Protein AF-A0A1I6V687-F1 (afdb_monomer)

Secondary structure (DSSP, 8-state):
--EEEE-TTSS-EEEEE--TTT--EEEEEPGGGHHHHHHTT--TT-B--HHHHHHHHHTTSEE-TTS----TTTTS--GGG-S-----HHHHHHHHHHHHHHS---HHHHHHHHHHHTPPPP--HHHHHHHHHHHHHHHHHHT--S---SS---S--EEEEEEEEEE--BTTB-EEEEEEEEEEEETTEEEEEEEEEEEETTTEEEEEEEEESSS--HHHHHHHHHHHHHHHHHHHHHHHHTT-----GGGG---EEEEPSS---

Foldseek 3Di:
DKFKAADPPDGFIWIWDDPPPPGIFIKGFDPLLVQLCVLLVHDHGDDDDPLVVLLCVQQLRIDGVPDDDDDPVSSQRDLVSDPDNPDDQVSLVSSLVSDVVSDPDDLVSSQVSCVRSVHAGDQDVVVLQVQLQVVVVVCCVPPNQPPDDVDDQDPDKDKDWDWDWDFDDDPPWTKIWIWIWIWIDGPPDIWIKIWTWIATQVAATDETEIEIEAPDDPVVVVSNVSNCVVSVVSSVVSCVVSPRDRHDCVVHPDYDYDYDPDDDD

Structure (mmCIF, N/CA/C/O backbone):
data_AF-A0A1I6V687-F1
#
_entry.id   AF-A0A1I6V687-F1
#
loop_
_atom_site.group_PDB
_atom_site.id
_atom_site.type_symbol
_atom_site.label_atom_id
_atom_site.label_alt_id
_atom_site.label_comp_id
_atom_site.label_asym_id
_atom_site.label_entity_id
_atom_site.label_seq_id
_atom_site.pdbx_PDB_ins_code
_atom_site.Cartn_x
_atom_site.Cartn_y
_atom_site.Cartn_z
_atom_site.occupancy
_atom_site.B_iso_or_equiv
_atom_site.auth_seq_id
_atom_site.auth_comp_id
_atom_site.auth_asym_id
_atom_site.auth_atom_id
_atom_site.pdbx_PDB_model_num
ATOM 1 N N . MET A 1 1 ? 26.671 -6.138 -26.240 1.00 76.56 1 MET A N 1
ATOM 2 C CA . MET A 1 1 ? 25.943 -5.500 -25.132 1.00 76.56 1 MET A CA 1
ATOM 3 C C . MET A 1 1 ? 25.277 -4.255 -25.681 1.00 76.56 1 MET A C 1
ATOM 5 O O . MET A 1 1 ? 25.831 -3.688 -26.623 1.00 76.56 1 MET A O 1
ATOM 9 N N . PRO A 1 2 ? 24.059 -3.931 -25.240 1.00 84.94 2 PRO A N 1
ATOM 10 C CA . PRO A 1 2 ? 23.396 -2.705 -25.644 1.00 84.94 2 PRO A CA 1
ATOM 11 C C . PRO A 1 2 ? 24.080 -1.444 -25.122 1.00 84.94 2 PRO A C 1
ATOM 13 O O . PRO A 1 2 ? 24.648 -1.470 -24.035 1.00 84.94 2 PRO A O 1
ATOM 16 N N . THR A 1 3 ? 24.006 -0.353 -25.882 1.00 92.00 3 THR A N 1
ATOM 17 C CA . THR A 1 3 ? 24.669 0.912 -25.537 1.00 92.00 3 THR A CA 1
ATOM 18 C C . THR A 1 3 ? 23.784 2.100 -25.884 1.00 92.00 3 THR A C 1
ATOM 20 O O . THR A 1 3 ? 23.259 2.168 -26.999 1.00 92.00 3 THR A O 1
ATOM 23 N N . ILE A 1 4 ? 23.639 3.050 -24.967 1.00 91.81 4 ILE A N 1
ATOM 24 C CA . ILE A 1 4 ? 22.941 4.318 -25.219 1.00 91.81 4 ILE A CA 1
ATOM 25 C C . ILE A 1 4 ? 23.852 5.303 -25.946 1.00 91.81 4 ILE A C 1
ATOM 27 O O . ILE A 1 4 ? 25.044 5.392 -25.678 1.00 91.81 4 ILE A O 1
ATOM 31 N N . ASN A 1 5 ? 23.288 6.024 -26.905 1.00 91.56 5 ASN A N 1
ATOM 32 C CA . ASN A 1 5 ? 23.991 6.975 -27.747 1.00 91.56 5 ASN A CA 1
ATOM 33 C C . ASN A 1 5 ? 23.136 8.227 -27.943 1.00 91.56 5 ASN A C 1
ATOM 35 O O . ASN A 1 5 ? 21.918 8.132 -28.102 1.00 91.56 5 ASN A O 1
ATOM 39 N N . LYS A 1 6 ? 23.761 9.399 -27.991 1.00 90.25 6 LYS A N 1
ATOM 40 C CA . LYS A 1 6 ? 23.099 10.653 -28.346 1.00 90.25 6 LYS A CA 1
ATOM 41 C C . LYS A 1 6 ? 22.959 10.777 -29.868 1.00 90.25 6 LYS A C 1
ATOM 43 O O . LYS A 1 6 ? 23.845 10.366 -30.622 1.00 90.25 6 LYS A O 1
ATOM 48 N N . TYR A 1 7 ? 21.860 11.363 -30.346 1.00 86.31 7 TYR A N 1
ATOM 49 C CA . TYR A 1 7 ? 21.759 11.740 -31.758 1.00 86.31 7 TYR A CA 1
ATOM 50 C C . TYR A 1 7 ? 22.802 12.800 -32.125 1.00 86.31 7 TYR A C 1
ATOM 52 O O . TYR A 1 7 ? 23.064 13.730 -31.366 1.00 86.31 7 TYR A O 1
ATOM 60 N N . VAL A 1 8 ? 23.375 12.663 -33.323 1.00 81.69 8 VAL A N 1
ATOM 61 C CA . VAL A 1 8 ? 24.412 13.575 -33.833 1.00 81.69 8 VAL A CA 1
ATOM 62 C C . VAL A 1 8 ? 23.842 14.967 -34.126 1.00 81.69 8 VAL A C 1
ATOM 64 O O . VAL A 1 8 ? 24.484 15.964 -33.812 1.00 81.69 8 VAL A O 1
ATOM 67 N N . ASP A 1 9 ? 22.622 15.031 -34.666 1.00 76.31 9 ASP A N 1
ATOM 68 C CA . ASP A 1 9 ? 22.018 16.262 -35.194 1.00 76.31 9 ASP A CA 1
ATOM 69 C C . ASP A 1 9 ? 20.781 16.730 -34.400 1.00 76.31 9 ASP A C 1
ATOM 71 O O . ASP A 1 9 ? 19.918 17.425 -34.939 1.00 76.31 9 ASP A O 1
ATOM 75 N N . GLY A 1 10 ? 20.647 16.345 -33.126 1.00 73.06 10 GLY A N 1
ATOM 76 C CA . GLY A 1 10 ? 19.484 16.745 -32.333 1.00 73.06 10 GLY A CA 1
ATOM 77 C C . GLY A 1 10 ? 19.534 16.376 -30.855 1.00 73.06 10 GLY A C 1
ATOM 78 O O . GLY A 1 10 ? 20.443 15.694 -30.379 1.00 73.06 10 GLY A O 1
ATOM 79 N N . ASP A 1 11 ? 18.512 16.830 -30.134 1.00 76.56 11 ASP A N 1
ATOM 80 C CA . ASP A 1 11 ? 18.309 16.504 -28.729 1.00 76.56 11 ASP A CA 1
ATOM 81 C C . ASP A 1 11 ? 17.516 15.200 -28.613 1.00 76.56 11 ASP A C 1
ATOM 83 O O . ASP A 1 11 ? 16.322 15.137 -28.898 1.00 76.56 11 ASP A O 1
ATOM 87 N N . GLY A 1 12 ? 18.209 14.130 -28.232 1.00 84.06 12 GLY A N 1
ATOM 88 C CA . GLY A 1 12 ? 17.604 12.834 -27.956 1.00 84.06 12 GLY A CA 1
ATOM 89 C C . GLY A 1 12 ? 18.628 11.708 -27.965 1.00 84.06 12 GLY A C 1
ATOM 90 O O . GLY A 1 12 ? 19.800 11.910 -28.301 1.00 84.06 12 GLY A O 1
ATOM 91 N N . TYR A 1 13 ? 18.155 10.516 -27.625 1.00 90.19 13 TYR A N 1
ATOM 92 C CA . TYR A 1 13 ? 18.986 9.330 -27.486 1.00 90.19 13 TYR A CA 1
ATOM 93 C C . TYR A 1 13 ? 18.413 8.139 -28.253 1.00 90.19 13 TYR A C 1
ATOM 95 O O . TYR A 1 13 ? 17.223 8.067 -28.579 1.00 90.19 13 TYR A O 1
ATOM 103 N N . TYR A 1 14 ? 19.286 7.182 -28.531 1.00 91.50 14 TYR A N 1
ATOM 104 C CA . TYR A 1 14 ? 18.949 5.874 -29.063 1.00 91.50 14 TYR A CA 1
ATOM 105 C C . TYR A 1 14 ? 19.798 4.804 -28.376 1.00 91.50 14 TYR A C 1
ATOM 107 O O . TYR A 1 14 ? 20.894 5.076 -27.894 1.00 91.50 14 TYR A O 1
ATOM 115 N N . ILE A 1 15 ? 19.304 3.573 -28.338 1.00 89.69 15 ILE A N 1
ATOM 116 C CA . ILE A 1 15 ? 20.013 2.417 -27.801 1.00 89.69 15 ILE A CA 1
ATOM 117 C C . ILE A 1 15 ? 20.373 1.500 -28.963 1.00 89.69 15 ILE A C 1
ATOM 119 O O . ILE A 1 15 ? 19.505 1.042 -29.706 1.00 89.69 15 ILE A O 1
ATOM 123 N N . LEU A 1 16 ? 21.660 1.211 -29.118 1.00 86.94 16 LEU A N 1
ATOM 124 C CA . LEU A 1 16 ? 22.156 0.225 -30.066 1.00 86.94 16 LEU A CA 1
ATOM 125 C C . LEU A 1 16 ? 22.346 -1.106 -29.346 1.00 86.94 16 LEU A C 1
ATOM 127 O O . LEU A 1 16 ? 23.237 -1.236 -28.514 1.00 86.94 16 LEU A O 1
ATOM 131 N N . ALA A 1 17 ? 21.552 -2.111 -29.692 1.00 82.06 17 ALA A N 1
ATOM 132 C CA . ALA A 1 17 ? 21.623 -3.445 -29.121 1.00 82.06 17 ALA A CA 1
ATOM 133 C C . ALA A 1 17 ? 22.153 -4.467 -30.134 1.00 82.06 17 ALA A C 1
ATOM 135 O O . ALA A 1 17 ? 21.905 -4.374 -31.335 1.00 82.06 17 ALA A O 1
ATOM 136 N N . ARG A 1 18 ? 22.895 -5.468 -29.648 1.00 79.31 18 ARG A N 1
ATOM 137 C CA . ARG A 1 18 ? 23.452 -6.552 -30.478 1.00 79.31 18 ARG A CA 1
ATOM 138 C C . ARG A 1 18 ? 23.123 -7.919 -29.874 1.00 79.31 18 ARG A C 1
ATOM 140 O O . ARG A 1 18 ? 23.990 -8.498 -29.215 1.00 79.31 18 ARG A O 1
ATOM 147 N N . PRO A 1 19 ? 21.880 -8.407 -30.018 1.00 68.88 19 PRO A N 1
ATOM 148 C CA . PRO A 1 19 ? 21.530 -9.751 -29.593 1.00 68.88 19 PRO A CA 1
ATOM 149 C C . PRO A 1 19 ? 22.240 -10.793 -30.462 1.00 68.88 19 PRO A C 1
ATOM 151 O O . PRO A 1 19 ? 22.375 -10.645 -31.681 1.00 68.88 19 PRO A O 1
ATOM 154 N N . SER A 1 20 ? 22.707 -11.861 -29.822 1.00 60.19 20 SER A N 1
ATOM 155 C CA . SER A 1 20 ? 23.381 -12.978 -30.482 1.00 60.19 20 SER A CA 1
ATOM 156 C C . SER A 1 20 ? 22.484 -13.579 -31.571 1.00 60.19 20 SER A C 1
ATOM 158 O O . SER A 1 20 ? 21.424 -14.116 -31.276 1.00 60.19 20 SER A O 1
ATOM 160 N N . GLY A 1 21 ? 22.908 -13.498 -32.836 1.00 56.56 21 GLY A N 1
ATOM 161 C CA . GLY A 1 21 ? 22.217 -14.138 -33.965 1.00 56.56 21 GLY A CA 1
ATOM 162 C C . GLY A 1 21 ? 21.135 -13.312 -34.672 1.00 56.56 21 GLY A C 1
ATOM 163 O O . GLY A 1 21 ? 20.668 -13.754 -35.716 1.00 56.56 21 GLY A O 1
ATOM 164 N N . ALA A 1 22 ? 20.779 -12.118 -34.182 1.00 60.25 22 ALA A N 1
ATOM 165 C CA . ALA A 1 22 ? 19.704 -11.288 -34.757 1.00 60.25 22 ALA A CA 1
ATOM 166 C C . ALA A 1 22 ? 20.189 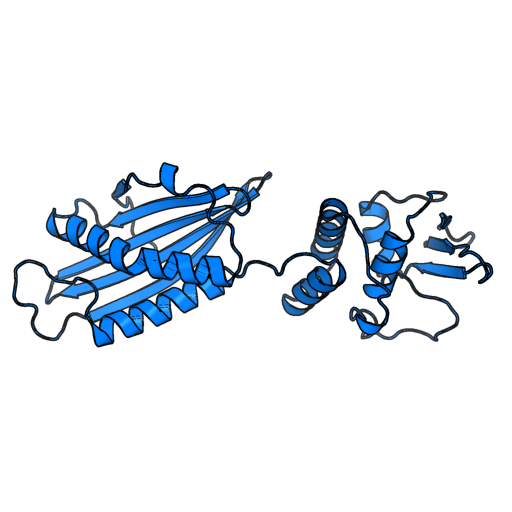-9.996 -35.456 1.00 60.25 22 ALA A C 1
ATOM 168 O O . ALA A 1 22 ? 19.388 -9.248 -36.012 1.00 60.25 22 ALA A O 1
ATOM 169 N N . GLY A 1 23 ? 21.501 -9.738 -35.473 1.00 66.44 23 GLY A N 1
ATOM 170 C CA . GLY A 1 23 ? 22.073 -8.511 -36.041 1.00 66.44 23 GLY A CA 1
ATOM 171 C C . GLY A 1 23 ? 22.014 -7.324 -35.074 1.00 66.44 23 GLY A C 1
ATOM 172 O O . GLY A 1 23 ? 21.835 -7.503 -33.874 1.00 66.44 23 GLY A O 1
ATOM 173 N N . ASN A 1 24 ? 22.226 -6.107 -35.578 1.00 75.44 24 ASN A N 1
ATOM 174 C CA . ASN A 1 24 ? 22.139 -4.895 -34.759 1.00 75.44 24 ASN A CA 1
ATOM 175 C C . ASN A 1 24 ? 20.692 -4.390 -34.738 1.00 75.44 24 ASN A C 1
ATOM 177 O O . ASN A 1 24 ? 20.085 -4.238 -35.797 1.00 75.44 24 ASN A O 1
ATOM 181 N N . ILE A 1 25 ? 20.179 -4.076 -33.553 1.00 76.75 25 ILE A N 1
ATOM 182 C CA . ILE A 1 25 ? 18.871 -3.452 -33.350 1.00 76.75 25 ILE A CA 1
ATOM 183 C C . ILE A 1 25 ? 19.098 -2.035 -32.828 1.00 76.75 25 ILE A C 1
ATOM 185 O O . ILE A 1 25 ? 19.888 -1.838 -31.907 1.00 76.75 25 ILE A O 1
ATOM 189 N N . THR A 1 26 ? 18.402 -1.059 -33.403 1.00 85.62 26 THR A N 1
ATOM 190 C CA . THR A 1 26 ? 18.426 0.331 -32.938 1.00 85.62 26 THR A CA 1
ATOM 191 C C . THR A 1 26 ? 17.063 0.680 -32.363 1.00 85.62 26 THR A C 1
ATOM 193 O O . THR A 1 26 ? 16.072 0.703 -33.093 1.00 85.62 26 THR A O 1
ATOM 196 N N . TYR A 1 27 ? 17.027 0.968 -31.068 1.00 87.25 27 TYR A N 1
ATOM 197 C CA . TYR A 1 27 ? 15.858 1.507 -30.388 1.00 87.25 27 TYR A CA 1
ATOM 198 C C . TYR A 1 27 ? 15.991 3.017 -30.274 1.00 87.25 27 TYR A C 1
ATOM 200 O O . TYR A 1 27 ? 17.048 3.517 -29.907 1.00 87.25 27 TYR A O 1
ATOM 208 N N . LYS A 1 28 ? 14.927 3.755 -30.551 1.00 89.88 28 LYS A N 1
ATOM 209 C CA . LYS A 1 28 ? 14.849 5.189 -30.298 1.00 89.88 28 LYS A CA 1
ATOM 210 C C . LYS A 1 28 ? 14.185 5.433 -28.955 1.00 89.88 28 LYS A C 1
ATOM 212 O O . LYS A 1 28 ? 13.206 4.763 -28.642 1.00 89.88 28 LYS A O 1
ATOM 217 N N . ILE A 1 29 ? 14.698 6.395 -28.194 1.00 89.31 29 ILE A N 1
ATOM 218 C CA . ILE A 1 29 ? 14.061 6.851 -26.955 1.00 89.31 29 ILE A CA 1
ATOM 219 C C . ILE A 1 29 ? 13.031 7.925 -27.320 1.00 89.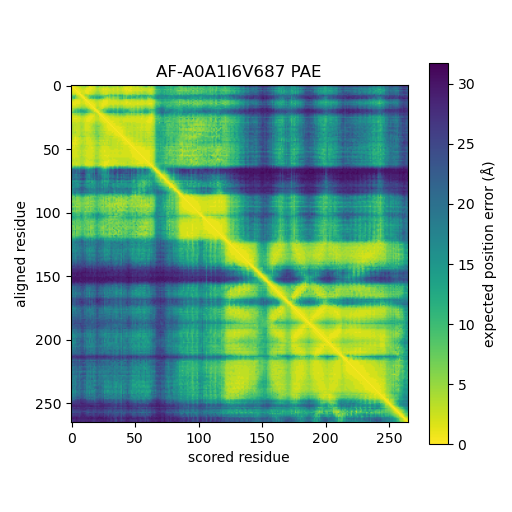31 29 ILE A C 1
ATOM 221 O O . ILE A 1 29 ? 13.342 8.842 -28.088 1.00 89.31 29 ILE A O 1
ATOM 225 N N . LYS A 1 30 ? 11.795 7.789 -26.825 1.00 83.69 30 LYS A N 1
ATOM 226 C CA . LYS A 1 30 ? 10.759 8.821 -26.980 1.00 83.69 30 LYS A CA 1
ATOM 227 C C . LYS A 1 30 ? 11.167 10.102 -26.248 1.00 83.69 30 LYS A C 1
ATOM 229 O O . LYS A 1 30 ? 11.968 10.066 -25.315 1.00 83.69 30 LYS A O 1
ATOM 234 N N . HIS A 1 31 ? 10.613 11.243 -26.654 1.00 83.56 31 HIS A N 1
ATOM 235 C CA . HIS A 1 31 ? 10.987 12.528 -26.058 1.00 83.56 31 HIS A CA 1
ATOM 236 C C . HIS A 1 31 ? 10.660 12.575 -24.557 1.00 83.56 31 HIS A C 1
ATOM 238 O O . HIS A 1 31 ? 11.493 12.987 -23.750 1.00 83.56 31 HIS A O 1
ATOM 244 N N . GLU A 1 32 ? 9.488 12.056 -24.205 1.00 79.44 32 GLU A N 1
ATOM 245 C CA . GLU A 1 32 ? 8.941 11.898 -22.858 1.00 79.44 32 GLU A CA 1
ATOM 246 C C . GLU A 1 32 ? 9.767 10.916 -22.011 1.00 79.44 32 GLU A C 1
ATOM 248 O O . GLU A 1 32 ? 9.798 11.017 -20.791 1.00 79.44 32 GLU A O 1
ATOM 253 N N . GLY A 1 33 ? 10.492 9.998 -22.657 1.00 81.69 33 GLY A N 1
ATOM 254 C CA . GLY A 1 33 ? 11.381 9.037 -22.008 1.00 81.69 33 GLY A CA 1
ATOM 255 C C . GLY A 1 33 ? 12.747 9.601 -21.609 1.00 81.69 33 GLY A C 1
ATOM 256 O O . GLY A 1 33 ? 13.440 9.001 -20.788 1.00 81.69 33 GLY A O 1
ATOM 257 N N . ASN A 1 34 ? 13.157 10.751 -22.161 1.00 84.56 34 ASN A N 1
ATOM 258 C CA . ASN A 1 34 ? 14.484 11.322 -21.898 1.00 84.56 34 ASN A CA 1
ATOM 259 C C . ASN A 1 34 ? 14.724 11.644 -20.407 1.00 84.56 34 ASN A C 1
ATOM 261 O O . ASN A 1 34 ? 15.785 11.270 -19.901 1.00 84.56 34 ASN A O 1
ATOM 265 N N . PRO A 1 35 ? 13.782 12.274 -19.667 1.00 81.75 35 PRO A N 1
ATOM 266 C CA . PRO A 1 35 ? 13.962 12.535 -18.239 1.00 81.75 35 PRO A CA 1
ATOM 267 C C . PRO A 1 35 ? 14.111 11.259 -17.407 1.00 81.75 35 PRO A C 1
ATOM 269 O O . PRO A 1 35 ? 14.918 11.240 -16.480 1.00 81.75 35 PRO A O 1
ATOM 272 N N . ILE A 1 36 ? 13.384 10.192 -17.764 1.00 81.31 36 ILE A N 1
ATOM 273 C CA . ILE A 1 36 ? 13.439 8.892 -17.079 1.00 81.31 36 ILE A CA 1
ATOM 274 C C . ILE A 1 36 ? 14.836 8.2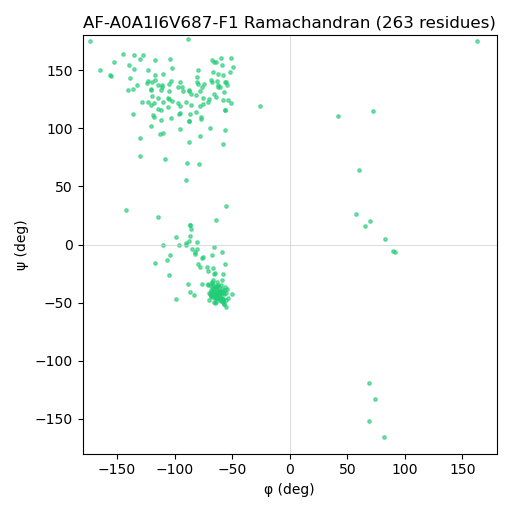86 -17.237 1.00 81.31 36 ILE A C 1
ATOM 276 O O . ILE A 1 36 ? 15.481 7.942 -16.251 1.00 81.31 36 ILE A O 1
ATOM 280 N N . VAL A 1 37 ? 15.351 8.245 -18.469 1.00 83.12 37 VAL A N 1
ATOM 281 C CA . VAL A 1 37 ? 16.690 7.717 -18.780 1.00 83.12 37 VAL A CA 1
ATOM 282 C C . VAL A 1 37 ? 17.790 8.495 -18.050 1.00 83.12 37 VAL A C 1
ATOM 284 O O . VAL A 1 37 ? 18.713 7.893 -17.505 1.00 83.12 37 VAL A O 1
ATOM 287 N N . TRP A 1 38 ? 17.687 9.827 -17.991 1.00 82.44 38 TRP A N 1
ATOM 288 C CA . TRP A 1 38 ? 18.668 10.656 -17.286 1.00 82.44 38 TRP A CA 1
ATOM 289 C C . TRP A 1 38 ? 18.611 10.506 -15.768 1.00 82.44 38 TRP A C 1
ATOM 291 O O . TRP A 1 38 ? 19.664 10.458 -15.133 1.00 82.44 38 TRP A O 1
ATOM 301 N N . LYS A 1 39 ? 17.411 10.444 -15.175 1.00 81.19 39 LYS A N 1
ATOM 302 C CA . LYS A 1 39 ? 17.250 10.241 -13.728 1.00 81.19 39 LYS A CA 1
ATOM 303 C C . LYS A 1 39 ? 17.691 8.851 -13.286 1.00 81.19 39 LYS A C 1
ATOM 305 O O . LYS A 1 39 ? 18.295 8.746 -12.229 1.00 81.19 39 LYS A O 1
ATOM 310 N N . HIS A 1 40 ? 17.515 7.843 -14.139 1.00 81.25 40 HIS A N 1
ATOM 311 C CA . HIS A 1 40 ? 18.094 6.507 -13.966 1.00 81.25 40 HIS A CA 1
ATOM 312 C C . HIS A 1 40 ? 19.641 6.516 -14.062 1.00 81.25 40 HIS A C 1
ATOM 314 O O . HIS A 1 40 ? 20.307 5.492 -13.935 1.00 81.25 40 HIS A O 1
ATOM 320 N N . GLY A 1 41 ? 20.257 7.672 -14.332 1.00 83.75 41 GLY A N 1
ATOM 321 C CA . GLY A 1 41 ? 21.706 7.847 -14.329 1.00 83.75 41 GLY A CA 1
ATOM 322 C C . GLY A 1 41 ? 22.407 7.423 -15.617 1.00 83.75 41 GLY A C 1
ATOM 323 O O . GLY A 1 41 ? 23.634 7.505 -15.668 1.00 83.75 41 GLY A O 1
ATOM 324 N N . LEU A 1 42 ? 21.664 7.029 -16.658 1.00 88.44 42 LEU A N 1
ATOM 325 C CA . LEU A 1 42 ? 22.224 6.585 -17.935 1.00 88.44 42 LEU A CA 1
ATOM 326 C C . LEU A 1 42 ? 22.720 7.772 -18.775 1.00 88.44 42 LEU A C 1
ATOM 328 O O . LEU A 1 42 ? 22.049 8.799 -18.927 1.00 88.44 42 LEU A O 1
ATOM 332 N N . ARG A 1 43 ? 23.910 7.619 -19.354 1.00 89.50 43 ARG A N 1
ATOM 333 C CA . ARG A 1 43 ? 24.638 8.634 -20.125 1.00 89.50 43 ARG A CA 1
ATOM 334 C C . ARG A 1 43 ? 25.059 8.104 -21.485 1.00 89.50 43 ARG A C 1
ATOM 336 O O . ARG A 1 43 ? 25.104 6.908 -21.722 1.00 89.50 43 ARG A O 1
ATOM 343 N N . ASP A 1 44 ? 25.406 9.018 -22.386 1.00 90.56 44 ASP A N 1
ATOM 344 C CA . ASP A 1 44 ? 25.962 8.670 -23.697 1.00 90.56 44 ASP A CA 1
AT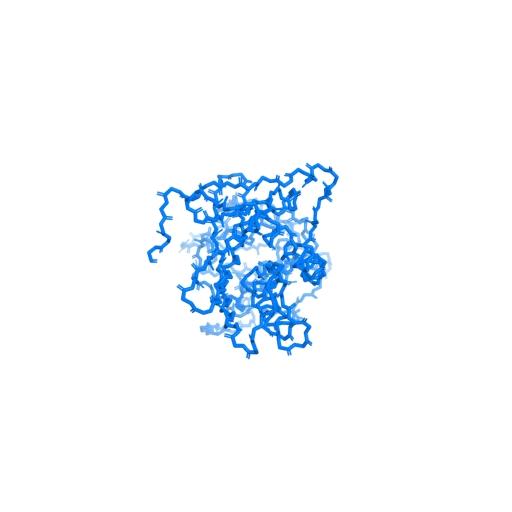OM 345 C C . ASP A 1 44 ? 27.179 7.735 -23.567 1.00 90.56 44 ASP A C 1
ATOM 347 O O . ASP A 1 44 ? 28.150 8.066 -22.887 1.00 90.56 44 ASP A O 1
ATOM 351 N N . GLY A 1 45 ? 27.117 6.578 -24.225 1.00 89.25 45 GLY A N 1
ATOM 352 C CA . GLY A 1 45 ? 28.145 5.540 -24.198 1.00 89.25 45 GLY A CA 1
ATOM 353 C C . GLY A 1 45 ? 27.969 4.462 -23.125 1.00 89.25 45 GLY A C 1
ATOM 354 O O . GLY A 1 45 ? 28.713 3.482 -23.165 1.00 89.25 45 GLY A O 1
ATOM 355 N N . ASP A 1 46 ? 27.003 4.593 -22.211 1.00 91.69 46 ASP A N 1
ATOM 356 C CA . ASP A 1 46 ? 26.793 3.601 -21.153 1.00 91.69 46 ASP A CA 1
ATOM 357 C C . ASP A 1 46 ? 26.281 2.269 -21.713 1.00 91.69 46 ASP A C 1
ATOM 359 O O . ASP A 1 46 ? 25.448 2.219 -22.628 1.00 91.69 46 ASP A O 1
ATOM 363 N N . GLU A 1 47 ? 26.773 1.170 -21.141 1.00 90.00 47 GLU A N 1
ATOM 364 C CA . GLU A 1 47 ? 26.232 -0.161 -21.397 1.00 90.00 47 GLU A CA 1
ATOM 365 C C . GLU A 1 47 ? 24.944 -0.366 -20.597 1.00 90.00 47 GLU A C 1
ATOM 367 O O . GLU A 1 47 ? 24.892 -0.095 -19.401 1.00 90.00 47 GLU A O 1
ATOM 372 N N . ILE A 1 48 ? 23.904 -0.869 -21.263 1.00 88.06 48 ILE A N 1
ATOM 373 C CA . ILE A 1 48 ? 22.582 -1.087 -20.667 1.00 88.06 48 ILE A CA 1
ATOM 374 C C . ILE A 1 48 ? 22.298 -2.586 -20.627 1.00 88.06 48 ILE A C 1
ATOM 376 O O . ILE A 1 48 ? 22.560 -3.307 -21.596 1.00 88.06 48 ILE A O 1
ATOM 380 N N . SER A 1 49 ? 21.749 -3.062 -19.511 1.00 85.38 49 SER A N 1
ATOM 381 C CA . SER A 1 49 ? 21.333 -4.455 -19.369 1.00 85.38 49 SER A CA 1
ATOM 382 C C . SER A 1 49 ? 20.167 -4.791 -20.314 1.00 85.38 49 SER A C 1
ATOM 384 O O . SER A 1 49 ? 19.403 -3.932 -20.763 1.00 85.38 49 SER A O 1
ATOM 386 N N . TRP A 1 50 ? 20.006 -6.074 -20.637 1.00 81.12 50 TRP A N 1
ATOM 387 C CA . TRP A 1 50 ? 18.867 -6.511 -21.448 1.00 81.12 50 TRP A CA 1
ATOM 388 C C . TRP A 1 50 ? 17.528 -6.370 -20.714 1.00 81.12 50 TRP A C 1
ATOM 390 O O . TRP A 1 50 ? 16.536 -6.039 -21.361 1.00 81.12 50 TRP A O 1
ATOM 400 N N . SER A 1 51 ? 17.509 -6.541 -19.390 1.00 78.38 51 SER A N 1
ATOM 401 C CA . SER A 1 51 ? 16.313 -6.375 -18.555 1.00 78.38 51 SER A CA 1
ATOM 402 C C . SER A 1 51 ? 15.828 -4.923 -18.534 1.00 78.38 51 SER A C 1
ATOM 404 O O . SER A 1 51 ? 14.630 -4.677 -18.683 1.00 78.38 51 SER A O 1
ATOM 406 N N . THR A 1 52 ? 16.736 -3.943 -18.473 1.00 83.62 52 THR A N 1
ATOM 407 C CA . THR A 1 52 ? 16.380 -2.519 -18.596 1.00 83.62 52 THR A CA 1
ATOM 408 C C . THR A 1 52 ? 15.782 -2.213 -19.972 1.00 83.62 52 THR A C 1
ATOM 410 O O . THR A 1 52 ? 14.788 -1.499 -20.064 1.00 83.62 52 THR A O 1
ATOM 413 N N . ILE A 1 53 ? 16.315 -2.797 -21.055 1.00 80.56 53 ILE A N 1
ATOM 414 C CA . ILE A 1 53 ? 15.737 -2.632 -22.403 1.00 80.56 53 ILE A CA 1
ATOM 415 C C . ILE A 1 53 ? 14.336 -3.215 -22.495 1.00 80.56 53 ILE A C 1
ATOM 417 O O . ILE A 1 53 ? 13.454 -2.571 -23.058 1.00 80.56 53 ILE A O 1
ATOM 421 N N . GLN A 1 54 ? 14.127 -4.424 -21.975 1.00 77.81 54 GLN A N 1
ATOM 422 C CA . GLN A 1 54 ? 12.806 -5.048 -21.971 1.00 77.81 54 GLN A CA 1
ATOM 423 C C . GLN A 1 54 ? 11.806 -4.205 -21.178 1.00 77.81 54 GLN A C 1
ATOM 425 O O . GLN A 1 54 ? 10.702 -3.983 -21.664 1.00 77.81 54 GLN A O 1
ATOM 430 N N . SER A 1 55 ? 12.223 -3.659 -20.034 1.00 78.62 55 SER A N 1
ATOM 431 C CA . SER A 1 55 ? 11.388 -2.791 -19.197 1.00 78.62 55 SER A CA 1
ATOM 432 C C . SER A 1 55 ? 11.039 -1.494 -19.919 1.00 78.62 55 SER A C 1
ATOM 434 O O . SER A 1 55 ? 9.868 -1.169 -20.076 1.00 78.62 55 SER A O 1
ATOM 436 N N . PHE A 1 56 ? 12.028 -0.792 -20.480 1.00 85.25 56 PHE A N 1
ATOM 437 C CA . PHE A 1 56 ? 11.777 0.418 -21.268 1.00 85.25 56 PHE A CA 1
ATOM 438 C C . PHE A 1 56 ? 10.893 0.158 -22.488 1.00 85.25 56 PHE A C 1
ATOM 440 O O . PHE A 1 56 ? 10.111 1.024 -22.875 1.00 85.25 56 PHE A O 1
ATOM 447 N N . LYS A 1 57 ? 11.017 -1.013 -23.116 1.00 77.94 57 LYS A N 1
ATOM 448 C CA . LYS A 1 57 ? 10.180 -1.392 -24.253 1.00 77.94 57 LYS A CA 1
ATOM 449 C C . LYS A 1 57 ? 8.740 -1.662 -23.812 1.00 77.94 57 LYS A C 1
ATOM 451 O O . LYS A 1 57 ? 7.830 -1.126 -24.432 1.00 77.94 57 LYS A O 1
ATOM 456 N N . ALA A 1 58 ? 8.544 -2.443 -22.750 1.00 71.38 58 ALA A N 1
ATOM 457 C CA . ALA A 1 58 ? 7.224 -2.768 -22.210 1.00 71.38 58 ALA A CA 1
ATOM 458 C C . ALA A 1 58 ? 6.477 -1.518 -21.724 1.00 71.38 58 ALA A C 1
ATOM 460 O O . ALA A 1 58 ? 5.276 -1.404 -21.925 1.00 71.38 58 ALA A O 1
ATOM 461 N N . LEU A 1 59 ? 7.210 -0.547 -21.174 1.00 74.25 59 LEU A N 1
ATOM 462 C CA . LEU A 1 59 ? 6.696 0.758 -20.749 1.00 74.25 59 LEU A CA 1
ATOM 463 C C . LEU A 1 59 ? 6.539 1.767 -21.901 1.00 74.25 59 LEU A C 1
ATOM 465 O O . LEU A 1 59 ? 6.247 2.937 -21.670 1.00 74.25 59 LEU A O 1
ATOM 469 N N . GLY A 1 60 ? 6.821 1.369 -23.145 1.00 74.62 60 GLY A N 1
ATOM 470 C CA . GLY A 1 60 ? 6.704 2.247 -24.309 1.00 74.62 60 GLY A CA 1
ATOM 471 C C . GLY A 1 60 ? 7.677 3.437 -24.327 1.00 74.62 60 GLY A C 1
ATOM 472 O O . GLY A 1 60 ? 7.475 4.367 -25.110 1.00 74.62 60 GLY A O 1
ATOM 473 N N . ILE A 1 61 ? 8.733 3.426 -23.504 1.00 83.94 61 ILE A N 1
ATOM 474 C CA . ILE A 1 61 ? 9.779 4.465 -23.419 1.00 83.94 61 ILE A CA 1
ATOM 475 C C . ILE A 1 61 ? 10.680 4.426 -24.661 1.00 83.94 61 ILE A C 1
ATOM 477 O O . ILE A 1 61 ? 11.137 5.466 -25.149 1.00 83.94 61 ILE A O 1
ATOM 481 N N . ILE A 1 62 ? 10.928 3.225 -25.190 1.00 84.69 62 ILE A N 1
ATOM 482 C CA . ILE A 1 62 ? 11.737 3.007 -26.392 1.00 84.69 62 ILE A CA 1
ATOM 483 C C . ILE A 1 62 ? 10.961 2.250 -27.472 1.00 84.69 62 ILE A C 1
ATOM 485 O O . ILE A 1 62 ? 10.115 1.415 -27.173 1.00 84.69 62 ILE A O 1
ATOM 489 N N . TYR A 1 63 ? 11.281 2.507 -28.741 1.00 82.94 63 TYR A N 1
ATOM 490 C CA . TYR A 1 63 ? 10.631 1.870 -29.895 1.00 82.94 63 TYR A CA 1
ATOM 491 C C . TYR A 1 63 ? 11.613 1.634 -31.050 1.00 82.94 63 TYR A C 1
ATOM 493 O O . TYR A 1 63 ? 12.696 2.214 -31.092 1.00 82.94 63 TYR A O 1
ATOM 501 N N . THR A 1 64 ? 11.251 0.785 -32.015 1.00 81.25 64 THR A N 1
ATOM 502 C CA . THR A 1 64 ? 12.031 0.577 -33.248 1.00 81.25 64 THR A CA 1
ATOM 503 C C . THR A 1 64 ? 11.363 1.267 -34.435 1.00 81.25 64 THR A C 1
ATOM 505 O O . THR A 1 64 ? 10.159 1.137 -34.615 1.00 81.25 64 THR A O 1
ATOM 508 N N . ASP A 1 65 ? 12.139 1.920 -35.303 1.00 66.31 65 ASP A N 1
ATOM 509 C CA . ASP A 1 65 ? 11.656 2.677 -36.479 1.00 66.31 65 ASP A CA 1
ATOM 510 C C . ASP A 1 65 ? 10.833 1.872 -37.516 1.00 66.31 65 ASP A C 1
ATOM 512 O O . ASP A 1 65 ? 10.313 2.451 -38.467 1.00 66.31 65 ASP A O 1
ATOM 516 N N . GLN A 1 66 ? 10.718 0.544 -37.383 1.00 55.34 66 GLN A N 1
ATOM 517 C CA . GLN A 1 66 ? 9.976 -0.310 -38.324 1.00 55.34 66 GLN A CA 1
ATOM 518 C C . GLN A 1 66 ? 8.490 -0.512 -37.977 1.00 55.34 66 GLN A C 1
ATOM 520 O O . GLN A 1 66 ? 7.781 -1.179 -38.728 1.00 55.34 66 GLN A O 1
ATOM 525 N N . SER A 1 67 ? 7.991 0.104 -36.906 1.00 47.12 67 SER A N 1
ATOM 526 C CA . SER A 1 67 ? 6.559 0.226 -36.608 1.00 47.12 67 SER A CA 1
ATOM 527 C C . SER A 1 67 ? 6.208 1.712 -36.573 1.00 47.12 67 SER A C 1
ATOM 529 O O . SER A 1 67 ? 6.718 2.441 -35.728 1.00 47.12 67 SER A O 1
ATOM 531 N N . GLY A 1 68 ? 5.426 2.156 -37.560 1.00 37.62 68 GLY A N 1
ATOM 532 C CA . GLY A 1 68 ? 5.132 3.559 -37.856 1.00 37.62 68 GLY A CA 1
ATOM 533 C C . GLY A 1 68 ? 4.646 4.397 -36.670 1.00 37.62 68 GLY A C 1
ATOM 534 O O . GLY A 1 68 ? 4.191 3.879 -35.661 1.00 37.62 68 GLY A O 1
ATOM 535 N N . THR A 1 69 ? 4.773 5.712 -36.853 1.00 35.66 69 THR A N 1
ATOM 536 C CA . THR A 1 69 ? 4.444 6.815 -35.936 1.00 35.66 69 THR A CA 1
ATOM 537 C C . THR A 1 69 ? 3.362 6.497 -34.907 1.00 35.66 69 THR A C 1
ATOM 539 O O . THR A 1 69 ? 2.216 6.245 -35.275 1.00 35.66 69 THR A O 1
ATOM 542 N N . LEU A 1 70 ? 3.756 6.584 -33.639 1.00 36.78 70 LEU A N 1
ATOM 543 C CA . LEU A 1 70 ? 2.920 6.314 -32.480 1.00 36.78 70 LEU A CA 1
ATOM 544 C C . LEU A 1 70 ? 2.006 7.512 -32.161 1.00 36.78 70 LEU A C 1
ATOM 546 O O . LEU A 1 70 ? 2.435 8.667 -32.248 1.00 36.78 70 LEU A O 1
ATOM 550 N N . GLY A 1 71 ? 0.747 7.235 -31.831 1.00 34.88 71 GLY A N 1
ATOM 551 C CA . GLY A 1 71 ? -0.233 8.184 -31.312 1.00 34.88 71 GLY A CA 1
ATOM 552 C C . GLY A 1 71 ? -0.198 8.294 -29.778 1.00 34.88 71 GLY A C 1
ATOM 553 O O . GLY A 1 71 ? 0.548 7.574 -29.117 1.00 34.88 71 GLY A O 1
ATOM 554 N N . PRO A 1 72 ? -1.009 9.189 -29.185 1.00 38.19 72 PRO A N 1
ATOM 555 C CA . PRO A 1 72 ? -1.048 9.426 -27.736 1.00 38.19 72 PRO A CA 1
ATOM 556 C C . PRO A 1 72 ? -1.379 8.184 -26.889 1.00 38.19 72 PRO A C 1
ATOM 558 O O . PRO A 1 72 ? -0.976 8.116 -25.736 1.00 38.19 72 PRO A O 1
ATOM 561 N N . ASP A 1 73 ? -2.076 7.197 -27.460 1.00 41.59 73 ASP A N 1
ATOM 562 C CA . ASP A 1 73 ? -2.465 5.951 -26.783 1.00 41.59 73 ASP A CA 1
ATOM 563 C C . ASP A 1 73 ? -1.357 4.879 -26.750 1.00 41.59 73 ASP A C 1
ATOM 565 O O . ASP A 1 73 ? -1.489 3.882 -26.048 1.00 41.59 73 ASP A O 1
ATOM 569 N N . ASP A 1 74 ? -0.241 5.081 -27.455 1.00 41.16 74 ASP A N 1
ATOM 570 C CA . ASP A 1 74 ? 0.872 4.119 -27.535 1.00 41.16 74 ASP A CA 1
ATOM 571 C C . ASP A 1 74 ? 1.899 4.280 -26.393 1.00 41.16 74 ASP A C 1
ATOM 573 O O . ASP A 1 74 ? 3.061 3.865 -26.494 1.00 41.16 74 ASP A O 1
ATOM 577 N N . PHE A 1 75 ? 1.500 4.980 -25.332 1.00 46.28 75 PHE A N 1
ATOM 578 C CA . PHE A 1 75 ? 2.171 4.993 -24.030 1.00 46.28 75 PHE A CA 1
ATOM 579 C C . PHE A 1 75 ? 1.540 4.013 -23.049 1.00 46.28 75 PHE A C 1
ATOM 581 O O . PHE A 1 75 ? 2.025 3.891 -21.929 1.00 46.28 75 PHE A O 1
ATOM 588 N N . ARG A 1 76 ? 0.489 3.301 -23.471 1.00 48.72 76 ARG A N 1
ATOM 589 C CA . ARG A 1 76 ? -0.043 2.203 -22.681 1.00 48.72 76 ARG A CA 1
ATOM 590 C C . ARG A 1 76 ? 1.025 1.122 -22.582 1.00 48.72 76 ARG A C 1
ATOM 592 O O . ARG A 1 76 ? 1.565 0.723 -23.622 1.00 48.72 76 ARG A O 1
ATOM 599 N N . PRO A 1 77 ? 1.356 0.689 -21.364 1.00 53.91 77 PRO A N 1
ATOM 600 C CA . PRO A 1 77 ? 2.228 -0.446 -21.197 1.00 53.91 77 PRO A CA 1
ATOM 601 C C . PRO A 1 77 ? 1.670 -1.658 -21.968 1.00 53.91 77 PRO A C 1
ATOM 603 O O . PRO A 1 77 ? 0.463 -1.879 -22.000 1.00 53.91 77 PRO A O 1
ATOM 606 N N . ASP A 1 78 ? 2.527 -2.404 -22.667 1.00 56.50 78 ASP A N 1
ATOM 607 C CA . ASP A 1 78 ? 2.101 -3.575 -23.450 1.00 56.50 78 ASP A CA 1
ATOM 608 C C . ASP A 1 78 ? 2.674 -4.853 -22.817 1.00 56.50 78 ASP A C 1
ATOM 610 O O . ASP A 1 78 ? 3.828 -5.221 -23.090 1.00 56.50 78 ASP A O 1
ATOM 614 N N . PRO A 1 79 ? 1.898 -5.538 -21.954 1.00 52.16 79 PRO A N 1
ATOM 615 C CA . PRO A 1 79 ? 2.354 -6.743 -21.271 1.00 52.16 79 PRO A CA 1
ATOM 616 C C . PRO A 1 79 ? 2.583 -7.920 -22.232 1.00 52.16 79 PRO A C 1
ATOM 618 O O . PRO A 1 79 ? 3.366 -8.817 -21.913 1.00 52.16 79 PRO A O 1
ATOM 621 N N . ASP A 1 80 ? 1.989 -7.909 -23.432 1.00 54.84 80 ASP A N 1
ATOM 622 C CA . ASP A 1 80 ? 2.155 -8.979 -24.423 1.00 54.84 80 ASP A CA 1
ATOM 623 C C . ASP A 1 80 ? 3.529 -8.925 -25.122 1.00 54.84 80 ASP A C 1
ATOM 625 O O . ASP A 1 80 ? 3.938 -9.881 -25.790 1.00 54.84 80 ASP A O 1
ATOM 629 N N . GLN A 1 81 ? 4.293 -7.839 -24.944 1.00 52.44 81 GLN A N 1
ATOM 630 C CA . GLN A 1 81 ? 5.662 -7.710 -25.459 1.00 52.44 81 GLN A CA 1
ATOM 631 C C . GLN A 1 81 ? 6.747 -8.251 -24.514 1.00 52.44 81 GLN A C 1
ATOM 633 O O . GLN A 1 81 ? 7.940 -8.152 -24.838 1.00 52.44 81 GLN A O 1
ATOM 638 N N . LEU A 1 82 ? 6.365 -8.830 -23.372 1.00 53.72 82 LEU A N 1
ATOM 639 C CA . LEU A 1 82 ? 7.284 -9.322 -22.350 1.00 53.72 82 LEU A CA 1
ATOM 640 C C . LEU A 1 82 ? 7.742 -10.767 -22.605 1.00 53.72 82 LEU A C 1
ATOM 642 O O . LEU A 1 82 ? 7.018 -11.730 -22.370 1.00 53.72 82 LEU A O 1
ATOM 646 N N . GLU A 1 83 ? 9.025 -10.939 -22.924 1.00 52.41 83 GLU A N 1
ATOM 647 C CA . GLU A 1 83 ? 9.770 -12.137 -22.513 1.00 52.41 83 GLU A CA 1
ATOM 648 C C . GLU A 1 83 ? 10.389 -11.855 -21.132 1.00 52.41 83 GLU A C 1
ATOM 650 O O . GLU A 1 83 ? 11.588 -11.640 -21.057 1.00 52.41 83 GLU A O 1
ATOM 655 N N . LYS A 1 84 ? 9.567 -11.764 -20.071 1.00 54.00 84 LYS A N 1
ATOM 656 C CA . LYS A 1 84 ? 9.952 -11.519 -18.657 1.00 54.00 84 LYS A CA 1
ATOM 657 C C . LYS A 1 84 ? 11.049 -10.463 -18.409 1.00 54.00 84 LYS A C 1
ATOM 659 O O . LYS A 1 84 ? 12.237 -10.699 -18.592 1.00 54.00 84 LYS A O 1
ATOM 664 N N . THR A 1 85 ? 10.661 -9.340 -17.829 1.00 56.19 85 THR A N 1
ATOM 665 C CA . THR A 1 85 ? 11.567 -8.384 -17.181 1.00 56.19 85 THR A CA 1
ATOM 666 C C . THR A 1 85 ? 12.141 -8.997 -15.898 1.00 56.19 85 THR A C 1
ATOM 668 O O . THR A 1 85 ? 11.489 -9.053 -14.865 1.00 56.19 85 THR A O 1
ATOM 671 N N . GLU A 1 86 ? 13.376 -9.499 -15.949 1.00 67.00 86 GLU A N 1
ATOM 672 C CA . GLU A 1 86 ? 14.121 -9.942 -14.757 1.00 67.00 86 GLU A CA 1
ATOM 673 C C . GLU A 1 86 ? 14.935 -8.774 -14.169 1.00 67.00 86 GLU A C 1
ATOM 675 O O . GLU A 1 86 ? 16.164 -8.840 -14.079 1.00 67.00 86 GLU A O 1
ATOM 680 N N . LEU A 1 87 ? 14.279 -7.654 -13.843 1.00 76.50 87 LEU A N 1
ATOM 681 C CA . LEU A 1 87 ? 14.938 -6.611 -13.052 1.00 76.50 87 LEU A CA 1
ATOM 682 C C . LEU A 1 87 ? 15.046 -7.075 -11.589 1.00 76.50 87 LEU A C 1
ATOM 684 O O . LEU A 1 87 ? 14.091 -7.652 -11.066 1.00 76.50 87 LEU A O 1
ATOM 688 N N . PRO A 1 88 ? 16.182 -6.840 -10.909 1.00 82.31 88 PRO A N 1
ATOM 689 C CA . PRO A 1 88 ? 16.230 -6.920 -9.455 1.00 82.31 88 PRO A CA 1
ATOM 690 C C . PRO A 1 88 ? 15.168 -5.999 -8.847 1.00 82.31 88 PRO A C 1
ATOM 692 O O . PRO A 1 88 ? 14.999 -4.876 -9.314 1.00 82.31 88 PRO A O 1
ATOM 695 N N . GLU A 1 89 ? 14.496 -6.447 -7.788 1.00 79.50 89 GLU A N 1
ATOM 696 C CA . GLU A 1 89 ? 13.409 -5.709 -7.124 1.00 79.50 89 GLU A CA 1
ATOM 697 C C . GLU A 1 89 ? 13.788 -4.255 -6.799 1.00 79.50 89 GLU A C 1
ATOM 699 O O . GLU A 1 89 ? 13.039 -3.339 -7.112 1.00 79.50 89 GLU A O 1
ATOM 704 N N . SER A 1 90 ? 15.005 -4.014 -6.301 1.00 77.56 90 SER A N 1
ATOM 705 C CA . SER A 1 90 ? 15.494 -2.659 -6.016 1.00 77.56 90 SER A CA 1
ATOM 706 C C . SER A 1 90 ? 15.619 -1.765 -7.256 1.00 77.56 90 SER A C 1
ATOM 708 O O . SER A 1 90 ? 15.372 -0.568 -7.171 1.00 77.56 90 SER A O 1
ATOM 710 N N . GLU A 1 91 ? 16.019 -2.323 -8.404 1.00 78.94 91 GLU A N 1
ATOM 711 C CA . GLU A 1 91 ? 16.113 -1.572 -9.668 1.00 78.94 91 GLU A CA 1
ATOM 712 C C . GLU A 1 91 ? 14.723 -1.340 -10.275 1.00 78.94 91 GLU A C 1
ATOM 714 O O . GLU A 1 91 ? 14.470 -0.302 -10.885 1.00 78.94 91 GLU A O 1
ATOM 719 N N . ALA A 1 92 ? 13.811 -2.299 -10.098 1.00 84.00 92 ALA A N 1
ATOM 720 C CA . ALA A 1 92 ? 12.415 -2.167 -10.486 1.00 84.00 92 ALA A CA 1
ATOM 721 C C . ALA A 1 92 ? 11.708 -1.065 -9.673 1.00 84.00 92 ALA A C 1
ATOM 723 O O . ALA A 1 92 ? 11.054 -0.214 -10.273 1.00 84.00 92 ALA A O 1
ATOM 724 N N . GLU A 1 93 ? 11.897 -1.022 -8.351 1.00 81.19 93 GLU A N 1
ATOM 725 C CA . GLU A 1 93 ? 11.363 0.035 -7.477 1.00 81.19 93 GLU A CA 1
ATOM 726 C C . GLU A 1 93 ? 11.957 1.413 -7.812 1.00 81.19 93 GLU A C 1
ATOM 728 O O . GLU A 1 93 ? 11.230 2.402 -7.924 1.00 81.19 93 GLU A O 1
ATOM 733 N N . GLU A 1 94 ? 13.270 1.493 -8.063 1.00 80.56 94 GLU A N 1
ATOM 734 C CA . GLU A 1 94 ? 13.911 2.743 -8.495 1.00 80.56 94 GLU A CA 1
ATOM 735 C C . GLU A 1 94 ? 13.317 3.246 -9.820 1.00 80.56 94 GLU A C 1
ATOM 737 O O . GLU A 1 94 ? 12.960 4.421 -9.949 1.00 80.56 94 GLU A O 1
ATOM 742 N N . LEU A 1 95 ? 13.153 2.356 -10.804 1.00 80.56 95 LEU A N 1
ATOM 743 C CA . LEU A 1 95 ? 12.547 2.702 -12.085 1.00 80.56 95 LEU A CA 1
ATOM 744 C C . LEU A 1 95 ? 11.079 3.130 -11.925 1.00 80.56 95 LEU A C 1
ATOM 746 O O . LEU A 1 95 ? 10.680 4.134 -12.520 1.00 80.56 95 LEU A O 1
ATOM 750 N N . PHE A 1 96 ? 10.295 2.418 -11.111 1.00 83.62 96 PHE A N 1
ATOM 751 C CA . PHE A 1 96 ? 8.911 2.775 -10.793 1.00 83.62 96 PHE A CA 1
ATOM 752 C C . PHE A 1 96 ? 8.825 4.186 -10.199 1.00 83.62 96 PHE A C 1
ATOM 754 O O . PHE A 1 96 ? 8.106 5.033 -10.735 1.00 83.62 96 PHE A O 1
ATOM 761 N N . SER A 1 97 ? 9.634 4.473 -9.175 1.00 78.88 97 SER A N 1
ATOM 762 C CA . SER A 1 97 ? 9.707 5.782 -8.516 1.00 78.88 97 SER A CA 1
ATOM 763 C C . SER A 1 97 ? 10.074 6.913 -9.486 1.00 78.88 97 SER A C 1
ATOM 765 O O . SER A 1 97 ? 9.474 7.995 -9.473 1.00 78.88 97 SER A O 1
ATOM 767 N N . ILE A 1 98 ? 11.028 6.679 -10.394 1.00 76.94 98 ILE A N 1
ATOM 768 C CA . ILE A 1 98 ? 11.399 7.673 -11.409 1.00 76.94 98 ILE A CA 1
ATOM 769 C C . ILE A 1 98 ? 10.215 7.968 -12.336 1.00 76.94 98 ILE A C 1
ATOM 771 O O . ILE A 1 98 ? 9.974 9.137 -12.649 1.00 76.94 98 ILE A O 1
ATOM 775 N N . ILE A 1 99 ? 9.483 6.943 -12.779 1.00 77.56 99 ILE A N 1
ATOM 776 C CA . ILE A 1 99 ? 8.343 7.101 -13.692 1.00 77.56 99 ILE A CA 1
ATOM 777 C C . ILE A 1 99 ? 7.212 7.875 -13.013 1.00 77.56 99 ILE A C 1
ATOM 779 O O . ILE A 1 99 ? 6.747 8.870 -13.577 1.00 77.56 99 ILE A O 1
ATOM 783 N N . THR A 1 100 ? 6.823 7.471 -11.800 1.00 74.69 100 THR A N 1
ATOM 784 C CA . THR A 1 100 ? 5.736 8.096 -11.025 1.00 74.69 100 THR A CA 1
ATOM 785 C C . THR A 1 100 ? 6.055 9.549 -10.662 1.00 74.69 100 THR A C 1
ATOM 787 O O . THR A 1 100 ? 5.171 10.398 -10.650 1.00 74.69 100 THR A O 1
ATOM 790 N N . THR A 1 101 ? 7.333 9.882 -10.452 1.00 73.50 101 THR A N 1
ATOM 791 C CA . THR A 1 101 ? 7.776 11.256 -10.155 1.00 73.50 101 THR A CA 1
ATOM 792 C C . THR A 1 101 ? 7.846 12.149 -11.401 1.00 73.50 101 THR A C 1
ATOM 794 O O . THR A 1 101 ? 7.963 13.372 -11.294 1.00 73.50 101 THR A O 1
ATOM 797 N N . GLN A 1 102 ? 7.902 11.581 -12.607 1.00 70.75 102 GLN A N 1
ATOM 798 C CA . GLN A 1 102 ? 8.071 12.347 -13.853 1.00 70.75 102 GLN A CA 1
ATOM 799 C C . GLN A 1 102 ? 6.808 12.440 -14.699 1.00 70.75 102 GLN A C 1
ATOM 801 O O . GLN A 1 102 ? 6.763 13.275 -15.603 1.00 70.75 102 GLN A O 1
ATOM 806 N N . SER A 1 103 ? 5.801 11.630 -14.395 1.00 68.94 103 SER A N 1
ATOM 807 C CA . SER A 1 103 ? 4.582 11.520 -15.183 1.00 68.94 103 SER A CA 1
ATOM 808 C C . SER A 1 103 ? 3.372 11.589 -14.260 1.00 68.94 103 SER A C 1
ATOM 810 O O . SER A 1 103 ? 3.368 10.978 -13.196 1.00 68.94 103 SER A O 1
ATOM 812 N N . ASP A 1 104 ? 2.345 12.327 -14.671 1.00 71.06 104 ASP A N 1
ATOM 813 C CA . ASP A 1 104 ? 1.047 12.309 -13.998 1.00 71.06 104 ASP A CA 1
ATOM 814 C C . ASP A 1 104 ? 0.309 11.040 -14.441 1.00 71.06 104 ASP A C 1
ATOM 816 O O . ASP A 1 104 ? -0.257 11.000 -15.533 1.00 71.06 104 ASP A O 1
ATOM 820 N N . ILE A 1 105 ? 0.454 9.969 -13.657 1.00 75.56 105 ILE A N 1
ATOM 821 C CA . ILE A 1 105 ? -0.081 8.635 -13.958 1.00 75.56 105 ILE A CA 1
ATOM 822 C C . ILE A 1 105 ? -1.214 8.277 -13.003 1.00 75.56 105 ILE A C 1
ATOM 824 O O . ILE A 1 105 ? -1.121 8.499 -11.790 1.00 75.56 105 ILE A O 1
ATOM 828 N N . SER A 1 106 ? -2.270 7.695 -13.563 1.00 73.50 106 SER A N 1
ATOM 829 C CA . SER A 1 106 ? -3.433 7.205 -12.822 1.00 73.50 106 SER A CA 1
ATOM 830 C C . SER A 1 106 ? -3.092 6.000 -11.928 1.00 73.50 106 SER A C 1
ATOM 832 O O . SER A 1 106 ? -2.098 5.308 -12.178 1.00 73.50 106 SER A O 1
ATOM 834 N N . PRO A 1 107 ? -3.902 5.709 -10.890 1.00 70.56 107 PRO A N 1
ATOM 835 C CA . PRO A 1 107 ? -3.744 4.504 -10.072 1.00 70.56 107 PRO A CA 1
ATOM 836 C C . PRO A 1 107 ? -3.746 3.208 -10.897 1.00 70.56 107 PRO A C 1
ATOM 838 O O . PRO A 1 107 ? -2.952 2.304 -10.641 1.00 70.56 107 PRO A O 1
ATOM 841 N N . GLU A 1 108 ? -4.579 3.129 -11.937 1.00 72.38 108 GLU A N 1
ATOM 842 C CA . GLU A 1 108 ? -4.635 1.973 -12.833 1.00 72.38 108 GLU A CA 1
ATOM 843 C C . GLU A 1 108 ? -3.326 1.793 -13.618 1.00 72.38 108 GLU A C 1
ATOM 845 O O . GLU A 1 108 ? -2.809 0.678 -13.714 1.00 72.38 108 GLU A O 1
ATOM 850 N N . GLU A 1 109 ? -2.748 2.887 -14.127 1.00 75.19 109 GLU A N 1
ATOM 851 C CA . GLU A 1 109 ? -1.452 2.865 -14.817 1.00 75.19 109 GLU A CA 1
ATOM 852 C C . GLU A 1 109 ? -0.306 2.507 -13.861 1.00 75.19 109 GLU A C 1
ATOM 854 O O . GLU A 1 109 ? 0.598 1.764 -14.240 1.00 75.19 109 GLU A O 1
ATOM 859 N N . ARG A 1 110 ? -0.341 2.968 -12.603 1.00 79.38 110 ARG A N 1
ATOM 860 C CA . ARG A 1 110 ? 0.641 2.570 -11.575 1.00 79.38 110 ARG A CA 1
ATOM 861 C C . ARG A 1 110 ? 0.615 1.067 -11.330 1.00 79.38 110 ARG A C 1
ATOM 863 O O . ARG A 1 110 ? 1.672 0.436 -11.349 1.00 79.38 110 ARG A O 1
ATOM 870 N N . ALA A 1 111 ? -0.574 0.494 -11.149 1.00 75.12 111 ALA A N 1
ATOM 871 C CA . ALA A 1 111 ? -0.742 -0.942 -10.947 1.00 75.12 111 ALA A CA 1
ATOM 872 C C . ALA A 1 111 ? -0.221 -1.752 -12.149 1.00 75.12 111 ALA A C 1
ATOM 874 O O . ALA A 1 111 ? 0.471 -2.759 -11.974 1.00 75.12 111 ALA A O 1
ATOM 875 N N . GLU A 1 112 ? -0.491 -1.285 -13.371 1.00 78.19 112 GLU A N 1
ATOM 876 C CA . GLU A 1 112 ? 0.009 -1.903 -14.601 1.00 78.19 112 GLU A CA 1
ATOM 877 C C . GLU A 1 112 ? 1.544 -1.840 -14.697 1.00 78.19 112 GLU A C 1
ATOM 879 O O . GLU A 1 112 ? 2.191 -2.854 -14.973 1.00 78.19 112 GLU A O 1
ATOM 884 N N . ILE A 1 113 ? 2.148 -0.687 -14.390 1.00 81.44 113 ILE A N 1
ATOM 885 C CA . ILE A 1 113 ? 3.608 -0.516 -14.369 1.00 81.44 113 ILE A CA 1
ATOM 886 C C . ILE A 1 113 ? 4.245 -1.440 -13.322 1.00 81.44 113 ILE A C 1
ATOM 888 O O . ILE A 1 113 ? 5.210 -2.133 -13.651 1.00 81.44 113 ILE A O 1
ATOM 892 N N . ARG A 1 114 ? 3.712 -1.512 -12.091 1.00 84.31 114 ARG A N 1
ATOM 893 C CA . ARG A 1 114 ? 4.220 -2.432 -11.051 1.00 84.31 114 ARG A CA 1
ATOM 894 C C . ARG A 1 114 ? 4.162 -3.880 -11.525 1.00 84.31 114 ARG A C 1
ATOM 896 O O . ARG A 1 114 ? 5.169 -4.583 -11.457 1.00 84.31 114 ARG A O 1
ATOM 903 N N . SER A 1 115 ? 3.034 -4.296 -12.108 1.00 81.25 115 SER A N 1
ATOM 904 C CA . SER A 1 115 ? 2.885 -5.639 -12.678 1.00 81.25 115 SER A CA 1
ATOM 905 C C . SER A 1 115 ? 3.924 -5.933 -13.766 1.00 81.25 115 SER A C 1
ATOM 907 O O . SER A 1 115 ? 4.440 -7.048 -13.831 1.00 81.25 115 SER A O 1
ATOM 909 N N . ILE A 1 116 ? 4.240 -4.962 -14.626 1.00 78.69 116 ILE A N 1
ATOM 910 C CA . ILE A 1 116 ? 5.241 -5.111 -15.696 1.00 78.69 116 ILE A CA 1
ATOM 911 C C . ILE A 1 116 ? 6.659 -5.176 -15.147 1.00 78.69 116 ILE A C 1
ATOM 913 O O . ILE A 1 116 ? 7.502 -5.884 -15.694 1.00 78.69 116 ILE A O 1
ATOM 917 N N . LEU A 1 117 ? 6.933 -4.455 -14.067 1.00 81.62 117 LEU A N 1
ATOM 918 C CA . LEU A 1 117 ? 8.223 -4.483 -13.391 1.00 81.62 117 LEU A CA 1
ATOM 919 C C . LEU A 1 117 ? 8.379 -5.700 -12.464 1.00 81.62 117 LEU A C 1
ATOM 921 O O . LEU A 1 117 ? 9.457 -5.905 -11.914 1.00 81.62 117 LEU A O 1
ATOM 925 N N . GLY A 1 118 ? 7.335 -6.525 -12.322 1.00 79.38 118 GLY A N 1
ATOM 926 C CA . GLY A 1 118 ? 7.328 -7.670 -11.413 1.00 79.38 118 GLY A CA 1
ATOM 927 C C . GLY A 1 118 ? 7.299 -7.267 -9.938 1.00 79.38 118 GLY A C 1
ATOM 928 O O . GLY A 1 118 ? 7.668 -8.074 -9.088 1.00 79.38 118 GLY A O 1
ATOM 929 N N . LEU A 1 119 ? 6.881 -6.034 -9.650 1.00 80.25 119 LEU A N 1
ATOM 930 C CA . LEU A 1 119 ? 6.706 -5.516 -8.301 1.00 80.25 119 LEU A CA 1
ATOM 931 C C . LEU A 1 119 ? 5.379 -6.016 -7.711 1.00 80.25 119 LEU A C 1
ATOM 933 O O . LEU A 1 119 ? 4.420 -6.242 -8.461 1.00 80.25 119 LEU A O 1
ATOM 937 N N . PRO A 1 120 ? 5.294 -6.180 -6.379 1.00 75.19 120 PRO A N 1
ATOM 938 C CA . PRO A 1 120 ? 4.027 -6.474 -5.720 1.00 75.19 120 PRO A CA 1
ATOM 939 C C . PRO A 1 120 ? 3.002 -5.360 -6.000 1.00 75.19 120 PRO A C 1
ATOM 941 O O . PRO A 1 120 ? 3.395 -4.225 -6.295 1.00 75.19 120 PRO A O 1
ATOM 944 N N . PRO A 1 121 ? 1.692 -5.662 -5.948 1.00 72.62 121 PRO A N 1
ATOM 945 C CA . PRO A 1 121 ? 0.662 -4.636 -6.061 1.00 72.62 121 PRO A CA 1
ATOM 946 C C . PRO A 1 121 ? 0.841 -3.581 -4.963 1.00 72.62 121 PRO A C 1
ATOM 948 O O . PRO A 1 121 ? 1.259 -3.902 -3.851 1.00 72.62 121 PRO A O 1
ATOM 951 N N . GLU A 1 122 ? 0.527 -2.328 -5.290 1.00 73.12 122 GLU A N 1
ATOM 952 C CA . GLU A 1 122 ? 0.508 -1.240 -4.310 1.00 73.12 122 GLU A CA 1
ATOM 953 C C . GLU A 1 122 ? -0.515 -1.572 -3.215 1.00 73.12 122 GLU A C 1
ATOM 955 O O . GLU A 1 122 ? -1.603 -2.086 -3.497 1.00 73.12 122 GLU A O 1
ATOM 960 N N . GLN A 1 123 ? -0.132 -1.354 -1.960 1.00 71.94 123 GLN A N 1
ATOM 961 C CA . GLN A 1 123 ? -0.984 -1.658 -0.818 1.00 71.94 123 GLN A CA 1
ATOM 962 C C . GLN A 1 123 ? -2.042 -0.560 -0.695 1.00 71.94 123 GLN A C 1
ATOM 964 O O . GLN A 1 123 ? -1.740 0.575 -0.339 1.00 71.94 123 GLN A O 1
ATOM 969 N N . ASP A 1 124 ? -3.292 -0.902 -0.997 1.00 75.69 124 ASP A N 1
ATOM 970 C CA . ASP A 1 124 ? -4.424 0.011 -0.855 1.00 75.69 124 ASP A CA 1
ATOM 971 C C . ASP A 1 124 ? -4.997 -0.082 0.568 1.00 75.69 124 ASP A C 1
ATOM 973 O O . ASP A 1 124 ? -5.877 -0.895 0.873 1.00 75.69 124 ASP A O 1
ATOM 977 N N . PHE A 1 125 ? -4.452 0.729 1.477 1.00 76.56 125 PHE A N 1
ATOM 978 C CA . PHE A 1 125 ? -4.937 0.785 2.857 1.00 76.56 125 PHE A CA 1
ATOM 979 C C . PHE A 1 125 ? -6.300 1.465 2.992 1.00 76.56 125 PHE A C 1
ATOM 981 O O . PHE A 1 125 ? -6.975 1.234 3.999 1.00 76.56 125 PHE A O 1
ATOM 988 N N . GLU A 1 126 ? -6.730 2.263 2.008 1.00 77.94 126 GLU A N 1
ATOM 989 C CA . GLU A 1 126 ? -8.093 2.802 1.994 1.00 77.94 126 GLU A CA 1
ATOM 990 C C . GLU A 1 126 ? -9.089 1.649 1.835 1.00 77.94 126 GLU A C 1
ATOM 992 O O . GLU A 1 126 ? -10.014 1.524 2.640 1.00 77.94 126 GLU A O 1
ATOM 997 N N . LEU A 1 127 ? -8.818 0.721 0.909 1.00 78.19 127 LEU A N 1
ATOM 998 C CA . LEU A 1 127 ? -9.616 -0.493 0.730 1.00 78.19 127 LEU A CA 1
ATOM 999 C C . LEU A 1 127 ? -9.638 -1.375 1.991 1.00 78.19 127 LEU A C 1
ATOM 1001 O O . LEU A 1 127 ? -10.688 -1.911 2.356 1.00 78.19 127 LEU A O 1
ATOM 1005 N N . VAL A 1 128 ? -8.503 -1.509 2.6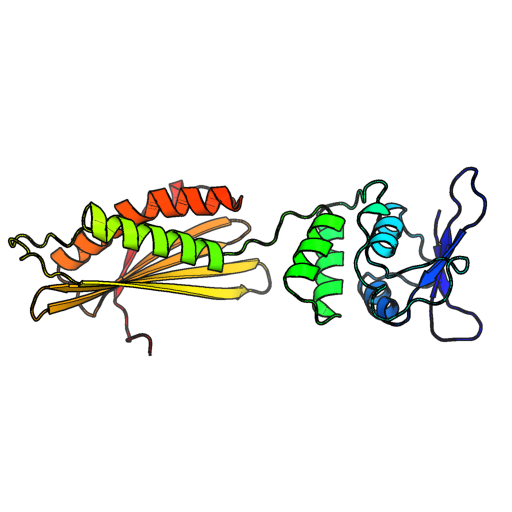90 1.00 80.69 128 VAL A N 1
ATOM 1006 C CA . VAL A 1 128 ? -8.443 -2.212 3.987 1.00 80.69 128 VAL A CA 1
ATOM 1007 C C . VAL A 1 128 ? -9.359 -1.534 5.010 1.00 80.69 128 VAL A C 1
ATOM 1009 O O . VAL A 1 128 ? -10.119 -2.217 5.701 1.00 80.69 128 VAL A O 1
ATOM 1012 N N . GLY A 1 129 ? -9.319 -0.201 5.095 1.00 79.94 129 GLY A N 1
ATOM 1013 C CA . GLY A 1 129 ? -10.215 0.581 5.944 1.00 79.94 129 GLY A CA 1
ATOM 1014 C C . GLY A 1 129 ? -11.686 0.317 5.623 1.00 79.94 129 GLY A C 1
ATOM 1015 O O . GLY A 1 129 ? -12.451 -0.051 6.515 1.00 79.94 129 GLY A O 1
ATOM 1016 N N . ASP A 1 130 ? -12.067 0.409 4.351 1.00 81.25 130 ASP A N 1
ATOM 1017 C CA . ASP A 1 130 ? -13.441 0.192 3.887 1.00 81.25 130 ASP A CA 1
ATOM 1018 C C . ASP A 1 130 ? -13.953 -1.224 4.183 1.00 81.25 130 ASP A C 1
ATOM 1020 O O . ASP A 1 130 ? -15.086 -1.403 4.641 1.00 81.25 130 ASP A O 1
ATOM 1024 N N . HIS A 1 131 ? -13.119 -2.250 3.997 1.00 83.38 131 HIS A N 1
ATOM 1025 C CA . HIS A 1 131 ? -13.478 -3.630 4.328 1.00 83.38 131 HIS A CA 1
ATOM 1026 C C . HIS A 1 131 ? -13.684 -3.848 5.830 1.00 83.38 131 HIS A C 1
ATOM 1028 O O . HIS A 1 131 ? -14.581 -4.600 6.233 1.00 83.38 131 HIS A O 1
ATOM 1034 N N . ILE A 1 132 ? -12.862 -3.213 6.671 1.00 81.88 132 ILE A N 1
ATOM 1035 C CA . ILE A 1 132 ? -13.019 -3.278 8.127 1.00 81.88 132 ILE A CA 1
ATOM 1036 C C . ILE A 1 132 ? -14.291 -2.547 8.541 1.00 81.88 132 ILE A C 1
ATOM 1038 O O . ILE A 1 132 ? -15.053 -3.088 9.340 1.00 81.88 132 ILE A O 1
ATOM 1042 N N . LYS A 1 133 ? -14.553 -1.364 7.978 1.00 85.19 133 LYS A N 1
ATOM 1043 C CA . LYS A 1 133 ? -15.789 -0.617 8.215 1.00 85.19 133 LYS A CA 1
ATOM 1044 C C . LYS A 1 133 ? -17.018 -1.463 7.884 1.00 85.19 133 LYS A C 1
ATOM 1046 O O . LYS A 1 133 ? -17.844 -1.674 8.766 1.00 85.19 133 LYS A O 1
ATOM 1051 N N . ALA A 1 134 ? -17.089 -2.021 6.675 1.00 83.25 134 ALA A N 1
ATOM 1052 C CA . ALA A 1 134 ? -18.215 -2.850 6.247 1.00 83.25 134 ALA A CA 1
ATOM 1053 C C . ALA A 1 134 ? -18.417 -4.080 7.150 1.00 83.25 134 ALA A C 1
ATOM 1055 O O . ALA A 1 134 ? -19.544 -4.452 7.469 1.00 83.25 134 ALA A O 1
ATOM 1056 N N . TYR A 1 135 ? -17.324 -4.704 7.603 1.00 84.44 135 TYR A N 1
ATOM 1057 C CA . TYR A 1 135 ? -17.399 -5.794 8.575 1.00 84.44 135 TYR A CA 1
ATOM 1058 C C . TYR A 1 135 ? -17.954 -5.337 9.925 1.00 84.44 135 TYR A C 1
ATOM 1060 O O . TYR A 1 135 ? -18.753 -6.048 10.526 1.00 84.44 135 TYR A O 1
ATOM 1068 N N . LEU A 1 136 ? -17.511 -4.186 10.432 1.00 79.38 136 LEU A N 1
ATOM 1069 C CA . LEU A 1 136 ? -17.965 -3.683 11.723 1.00 79.38 136 LEU A CA 1
ATOM 1070 C C . LEU A 1 136 ? -19.433 -3.258 11.674 1.00 79.38 136 LEU A C 1
ATOM 1072 O O . LEU A 1 136 ? -20.140 -3.509 12.643 1.00 79.38 136 LEU A O 1
ATOM 1076 N N . GLU A 1 137 ? -19.899 -2.692 10.561 1.00 82.12 137 GLU A N 1
ATOM 1077 C CA . GLU A 1 137 ? -21.319 -2.403 10.328 1.00 82.12 137 GLU A CA 1
ATOM 1078 C C . GLU A 1 137 ? -22.161 -3.697 10.382 1.00 82.12 137 GLU A C 1
ATOM 1080 O O . GLU A 1 137 ? -23.111 -3.779 11.158 1.00 82.12 137 GLU A O 1
ATOM 1085 N N . ASP A 1 138 ? -21.751 -4.759 9.675 1.00 82.31 138 ASP A N 1
ATOM 1086 C CA . ASP A 1 138 ? -22.426 -6.072 9.722 1.00 82.31 138 ASP A CA 1
ATOM 1087 C C . ASP A 1 138 ? -22.351 -6.734 11.116 1.00 82.31 138 ASP A C 1
ATOM 1089 O O . ASP A 1 138 ? -23.303 -7.359 11.597 1.00 82.31 138 ASP A O 1
ATOM 1093 N N . TYR A 1 139 ? -21.225 -6.574 11.815 1.00 78.56 139 TYR A N 1
ATOM 1094 C CA . TYR A 1 139 ? -21.037 -7.097 13.169 1.00 78.56 139 TYR A CA 1
ATOM 1095 C C . TYR A 1 139 ? -21.930 -6.380 14.192 1.00 78.56 139 TYR A C 1
ATOM 1097 O O . TYR A 1 139 ? -22.505 -7.019 15.078 1.00 78.56 139 TYR A O 1
ATOM 1105 N N . VAL A 1 140 ? -22.061 -5.054 14.081 1.00 77.62 140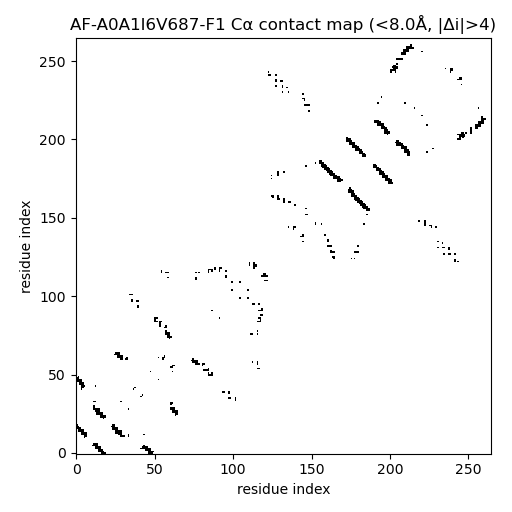 VAL A N 1
ATOM 1106 C CA . VAL A 1 140 ? -22.977 -4.248 14.901 1.00 77.62 140 VAL A CA 1
ATOM 1107 C C . VAL A 1 140 ? -24.410 -4.744 14.725 1.00 77.62 140 VAL A C 1
ATOM 1109 O O . VAL A 1 140 ? -25.083 -4.978 15.729 1.00 77.62 140 VAL A O 1
ATOM 1112 N N . ASP A 1 141 ? -24.836 -4.972 13.483 1.00 73.69 141 ASP A N 1
ATOM 1113 C CA . ASP A 1 141 ? -26.192 -5.423 13.157 1.00 73.69 141 ASP A CA 1
ATOM 1114 C C . ASP A 1 141 ? -26.499 -6.846 13.660 1.00 73.69 141 ASP A C 1
ATOM 1116 O O . ASP A 1 141 ? -27.649 -7.167 13.977 1.00 73.69 141 ASP A O 1
ATOM 1120 N N . SER A 1 142 ? -25.487 -7.717 13.739 1.00 74.38 142 SER A N 1
ATOM 1121 C CA . SER A 1 142 ? -25.663 -9.146 14.035 1.00 74.38 142 SER A CA 1
ATOM 1122 C C . SER A 1 142 ? -25.414 -9.534 15.496 1.00 74.38 142 SER A C 1
ATOM 1124 O O . SER A 1 142 ? -26.216 -10.269 16.081 1.00 74.38 142 SER A O 1
ATOM 1126 N N . GLU A 1 143 ? -24.320 -9.067 16.098 1.00 67.12 143 GLU A N 1
ATOM 1127 C CA . GLU A 1 143 ? -23.890 -9.474 17.444 1.00 67.12 143 GLU A CA 1
ATOM 1128 C C . GLU A 1 143 ? -23.881 -8.320 18.454 1.00 67.12 143 GLU A C 1
ATOM 1130 O O . GLU A 1 143 ? -23.871 -8.558 19.668 1.00 67.12 143 GLU A O 1
ATOM 1135 N N . GLY A 1 144 ? -23.938 -7.080 17.959 1.00 65.25 144 GLY A N 1
ATOM 1136 C CA . GLY A 1 144 ? -23.719 -5.876 18.742 1.00 65.25 144 GLY A CA 1
ATOM 1137 C C . GLY A 1 144 ? -22.242 -5.732 19.099 1.00 65.25 144 GLY A C 1
ATOM 1138 O O . GLY A 1 144 ? -21.680 -6.509 19.877 1.00 65.25 144 GLY A O 1
ATOM 1139 N N . LEU A 1 145 ? -21.593 -4.690 18.577 1.00 67.25 145 LEU A N 1
ATOM 1140 C CA . LEU A 1 145 ? -20.293 -4.263 19.095 1.00 67.25 145 LEU A CA 1
ATOM 1141 C C . LEU A 1 145 ? -20.462 -3.975 20.594 1.00 67.25 145 LEU A C 1
ATOM 1143 O O . LEU A 1 145 ? -21.512 -3.486 20.986 1.00 67.25 145 LEU A O 1
ATOM 1147 N N . ALA A 1 146 ? -19.511 -4.336 21.456 1.00 57.66 146 ALA A N 1
ATOM 1148 C CA . ALA A 1 146 ? -19.730 -4.366 22.905 1.00 57.66 146 ALA A CA 1
ATOM 1149 C C . ALA A 1 146 ? -20.167 -3.005 23.511 1.00 57.66 146 ALA A C 1
ATOM 1151 O O . ALA A 1 146 ? -19.355 -2.260 24.041 1.00 57.66 146 ALA A O 1
ATOM 1152 N N . VAL A 1 147 ? -21.474 -2.709 23.516 1.00 53.94 147 VAL A N 1
ATOM 1153 C CA . VAL A 1 147 ? -22.092 -1.533 24.167 1.00 53.94 147 VAL A CA 1
ATOM 1154 C C . VAL A 1 147 ? -22.421 -1.831 25.637 1.00 53.94 147 VAL A C 1
ATOM 1156 O O . VAL A 1 147 ? -23.074 -1.060 26.331 1.00 53.94 147 VAL A O 1
ATOM 1159 N N . ARG A 1 148 ? -21.994 -2.979 26.179 1.00 49.03 148 ARG A N 1
ATOM 1160 C CA . ARG A 1 148 ? -22.488 -3.474 27.472 1.00 49.03 148 ARG A CA 1
ATOM 1161 C C . ARG A 1 148 ? -21.854 -2.776 28.670 1.00 49.03 148 ARG A C 1
ATOM 1163 O O . ARG A 1 148 ? -21.173 -3.410 29.475 1.00 49.03 148 ARG A O 1
ATOM 1170 N N . SER A 1 149 ? -22.169 -1.500 28.885 1.00 44.00 149 SER A N 1
ATOM 1171 C CA . SER A 1 149 ? -22.265 -0.959 30.242 1.00 44.00 149 SER A CA 1
ATOM 1172 C C . SER A 1 149 ? -23.199 -1.880 31.052 1.00 44.00 149 SER A C 1
ATOM 1174 O O . SER A 1 149 ? -24.080 -2.529 30.498 1.00 44.00 149 SER A O 1
ATOM 1176 N N . GLY A 1 150 ? -23.002 -2.037 32.361 1.00 44.72 150 GLY A N 1
ATOM 1177 C CA . GLY A 1 150 ? -23.797 -2.951 33.205 1.00 44.72 150 GLY A CA 1
ATOM 1178 C C . GLY A 1 150 ? -25.298 -2.619 33.330 1.00 44.72 150 GLY A C 1
ATOM 1179 O O . GLY A 1 150 ? -25.929 -3.035 34.301 1.00 44.72 150 GLY A O 1
ATOM 1180 N N . ARG A 1 151 ? -25.868 -1.853 32.395 1.00 42.91 151 ARG A N 1
ATOM 1181 C CA . ARG A 1 151 ? -27.289 -1.568 32.228 1.00 42.91 151 ARG A CA 1
ATOM 1182 C C . ARG A 1 151 ? -27.829 -2.403 31.070 1.00 42.91 151 ARG A C 1
ATOM 1184 O O . ARG A 1 151 ? -27.168 -2.602 30.062 1.00 42.91 151 ARG A O 1
ATOM 1191 N N . THR A 1 152 ? -29.045 -2.916 31.224 1.00 37.81 152 THR A N 1
ATOM 1192 C CA . THR A 1 152 ? -29.837 -3.423 30.099 1.00 37.81 152 THR A CA 1
ATOM 1193 C C . THR A 1 152 ? -29.975 -2.303 29.072 1.00 37.81 152 THR A C 1
ATOM 1195 O O . THR A 1 152 ? -30.799 -1.412 29.267 1.00 37.81 152 THR A O 1
ATOM 1198 N N . VAL A 1 153 ? -29.133 -2.339 28.038 1.00 41.19 153 VAL A N 1
ATOM 1199 C CA . VAL A 1 153 ? -29.247 -1.514 26.836 1.00 41.19 153 VAL A CA 1
ATOM 1200 C C . VAL A 1 153 ? -30.630 -1.798 26.262 1.00 41.19 153 VAL A C 1
ATOM 1202 O O . VAL A 1 153 ? -30.967 -2.943 25.956 1.00 41.19 153 VAL A O 1
ATOM 1205 N N . THR A 1 154 ? -31.480 -0.778 26.245 1.00 45.31 154 THR A N 1
ATOM 1206 C CA . THR A 1 154 ? -32.680 -0.772 25.408 1.00 45.31 154 THR A CA 1
ATOM 1207 C C . THR A 1 154 ? -32.239 -0.834 23.950 1.00 45.31 154 THR A C 1
ATOM 1209 O O . THR A 1 154 ? -31.192 -0.281 23.646 1.00 45.31 154 THR A O 1
ATOM 1212 N N . ASP A 1 155 ? -33.019 -1.482 23.083 1.00 50.91 155 ASP A N 1
ATOM 1213 C CA . ASP A 1 155 ? -32.767 -1.804 21.659 1.00 50.91 155 ASP A CA 1
ATOM 1214 C C . ASP A 1 155 ? -32.417 -0.619 20.704 1.00 50.91 155 ASP A C 1
ATOM 1216 O O . ASP A 1 155 ? -32.821 -0.627 19.546 1.00 50.91 155 ASP A O 1
ATOM 1220 N N . ALA A 1 156 ? -31.731 0.435 21.149 1.00 52.03 156 ALA A N 1
ATOM 1221 C CA . ALA A 1 156 ? -31.581 1.704 20.438 1.00 52.03 156 ALA A CA 1
ATOM 1222 C C . ALA A 1 156 ? -30.188 2.342 20.591 1.00 52.03 156 ALA A C 1
ATOM 1224 O O . ALA A 1 156 ? -30.090 3.566 20.583 1.00 52.03 156 ALA A O 1
ATOM 1225 N N . ALA A 1 157 ? -29.127 1.550 20.776 1.00 59.34 157 ALA A N 1
ATOM 1226 C CA . ALA A 1 157 ? -27.779 2.098 20.659 1.00 59.34 157 ALA A CA 1
ATOM 1227 C C . ALA A 1 157 ? -27.418 2.245 19.175 1.00 59.34 157 ALA A C 1
ATOM 1229 O O . ALA A 1 157 ? -27.419 1.249 18.451 1.00 59.34 157 ALA A O 1
ATOM 1230 N N . GLU A 1 158 ? -27.144 3.470 18.729 1.00 69.31 158 GLU A N 1
ATOM 1231 C CA . GLU A 1 158 ? -26.696 3.754 17.363 1.00 69.31 158 GLU A CA 1
ATOM 1232 C C . GLU A 1 158 ? -25.164 3.756 17.334 1.00 69.31 158 GLU A C 1
ATOM 1234 O O . GLU A 1 158 ? -24.513 4.335 18.212 1.00 69.31 158 GLU A O 1
ATOM 1239 N N . VAL A 1 159 ? -24.595 3.047 16.356 1.00 74.69 159 VAL A N 1
ATOM 1240 C CA . VAL A 1 159 ? -23.150 2.971 16.143 1.00 74.69 159 VAL A CA 1
ATOM 1241 C C . VAL A 1 159 ? -22.843 3.498 14.751 1.00 74.69 159 VAL A C 1
ATOM 1243 O O . VAL A 1 159 ? -23.323 2.940 13.770 1.00 74.69 159 VAL A O 1
ATOM 1246 N N . ASP A 1 160 ? -22.031 4.550 14.677 1.00 80.50 160 ASP A N 1
ATOM 1247 C CA . ASP A 1 160 ? -21.514 5.087 13.414 1.00 80.50 160 ASP A CA 1
ATOM 1248 C C . ASP A 1 160 ? -20.011 4.817 13.318 1.00 80.50 160 ASP A C 1
ATOM 1250 O O . ASP A 1 160 ? -19.274 4.988 14.297 1.00 80.50 160 ASP A O 1
ATOM 1254 N N . ILE A 1 161 ? -19.570 4.359 12.145 1.00 82.06 161 ILE A N 1
ATOM 1255 C CA . ILE A 1 161 ? -18.198 3.922 11.885 1.00 82.06 161 ILE A CA 1
ATOM 1256 C C . ILE A 1 161 ? -17.631 4.734 10.725 1.00 82.06 161 ILE A C 1
ATOM 1258 O O . ILE A 1 161 ? -18.143 4.726 9.602 1.00 82.06 161 ILE A O 1
ATOM 1262 N N . SER A 1 162 ? -16.522 5.414 10.982 1.00 81.12 162 SER A N 1
ATOM 1263 C CA . SER A 1 162 ? -15.786 6.173 9.972 1.00 81.12 162 SER A CA 1
ATOM 1264 C C . SER A 1 162 ? -14.338 5.712 9.896 1.00 81.12 162 SER A C 1
ATOM 1266 O O . SER A 1 162 ? -13.705 5.468 10.923 1.00 81.12 162 SER A O 1
ATOM 1268 N N . THR A 1 163 ? -13.823 5.613 8.673 1.00 83.19 163 THR A N 1
ATOM 1269 C CA . THR A 1 163 ? -12.450 5.209 8.365 1.00 83.19 163 THR A CA 1
ATOM 1270 C C . THR A 1 163 ? -11.749 6.268 7.543 1.00 83.19 163 THR A C 1
ATOM 1272 O O . THR A 1 163 ? -12.350 6.871 6.657 1.00 83.19 163 THR A O 1
ATOM 1275 N N . TRP A 1 164 ? -10.474 6.501 7.838 1.00 85.44 164 TRP A N 1
ATOM 1276 C CA . TRP A 1 164 ? -9.586 7.269 6.970 1.00 85.44 164 TRP A CA 1
ATOM 1277 C C . TRP A 1 164 ? -8.142 6.821 7.171 1.00 85.44 164 TRP A C 1
ATOM 1279 O O . TRP A 1 164 ? -7.786 6.274 8.221 1.00 85.44 164 TRP A O 1
ATOM 1289 N N . VAL A 1 165 ? -7.318 7.063 6.155 1.00 83.19 165 VAL A N 1
ATOM 1290 C CA . VAL A 1 165 ? -5.887 6.769 6.171 1.00 83.19 165 VAL A CA 1
ATOM 1291 C C . VAL A 1 165 ? -5.129 8.086 6.105 1.00 83.19 165 VAL A C 1
ATOM 1293 O O . VAL A 1 165 ? -5.367 8.902 5.218 1.00 83.19 165 VAL A O 1
ATOM 1296 N N . ASN A 1 166 ? -4.220 8.304 7.051 1.00 80.31 166 ASN A N 1
ATOM 1297 C CA . ASN A 1 166 ? -3.236 9.373 6.946 1.00 80.31 166 ASN A CA 1
ATOM 1298 C C . ASN A 1 166 ? -1.905 8.768 6.522 1.00 80.31 166 ASN A C 1
ATOM 1300 O O . ASN A 1 166 ? -1.365 7.912 7.219 1.00 80.31 166 ASN A O 1
ATOM 1304 N N . GLU A 1 167 ? -1.353 9.246 5.416 1.00 76.31 167 GLU A N 1
ATOM 1305 C CA . GLU A 1 167 ? 0.022 8.947 5.041 1.00 76.31 167 GLU A CA 1
ATOM 1306 C C . GLU A 1 167 ? 0.960 9.876 5.824 1.00 76.31 167 GLU A C 1
ATOM 1308 O O . GLU A 1 167 ? 0.938 11.102 5.676 1.00 76.31 167 GLU A O 1
ATOM 1313 N N . THR A 1 168 ? 1.765 9.300 6.709 1.00 70.31 168 THR A N 1
ATOM 1314 C CA . THR A 1 168 ? 2.768 10.008 7.504 1.00 70.31 168 THR A CA 1
ATOM 1315 C C . THR A 1 168 ? 4.158 9.652 6.987 1.00 70.31 168 THR A C 1
ATOM 1317 O O . THR A 1 168 ? 4.905 8.898 7.598 1.00 70.31 168 THR A O 1
ATOM 1320 N N . GLY A 1 169 ? 4.533 10.179 5.823 1.00 53.62 169 GLY A N 1
ATOM 1321 C CA . GLY A 1 169 ? 5.854 9.916 5.248 1.00 53.62 169 GLY A CA 1
ATOM 1322 C C . GLY A 1 169 ? 6.997 10.497 6.092 1.00 53.62 169 GLY A C 1
ATOM 1323 O O . GLY A 1 169 ? 6.998 11.683 6.439 1.00 53.62 169 GLY A O 1
ATOM 1324 N N . SER A 1 170 ? 7.999 9.670 6.389 1.00 58.06 170 SER A N 1
ATOM 1325 C CA . SER A 1 170 ? 9.363 10.129 6.687 1.00 58.06 170 SER A CA 1
ATOM 1326 C C . SER A 1 170 ? 10.237 9.862 5.459 1.00 58.06 170 SER A C 1
ATOM 1328 O O . SER A 1 170 ? 9.870 9.031 4.640 1.00 58.06 170 SER A O 1
ATOM 1330 N N . GLU A 1 171 ? 11.385 10.533 5.307 1.00 53.31 171 GLU A N 1
ATOM 1331 C CA . GLU A 1 171 ? 12.258 10.350 4.125 1.00 53.31 171 GLU A CA 1
ATOM 1332 C C . GLU A 1 171 ? 12.693 8.888 3.883 1.00 53.31 171 GLU A C 1
ATOM 1334 O O . GLU A 1 171 ? 13.131 8.572 2.779 1.00 53.31 171 GLU A O 1
ATOM 1339 N N . ASP A 1 172 ? 12.568 8.011 4.887 1.00 51.09 172 ASP A N 1
ATOM 1340 C CA . ASP A 1 172 ? 13.077 6.642 4.838 1.00 51.09 172 ASP A CA 1
ATOM 1341 C C . ASP A 1 172 ? 11.998 5.560 4.637 1.00 51.09 172 ASP A C 1
ATOM 1343 O O . ASP A 1 172 ? 12.341 4.499 4.120 1.00 51.09 172 ASP A O 1
ATOM 1347 N N . PHE A 1 173 ? 10.733 5.787 5.032 1.00 57.72 173 PHE A N 1
ATOM 1348 C CA . PHE A 1 173 ? 9.650 4.791 4.931 1.00 57.72 173 PHE A CA 1
ATOM 1349 C C . PHE A 1 173 ? 8.267 5.442 4.856 1.00 57.72 173 PHE A C 1
ATOM 1351 O O . PHE A 1 173 ? 7.995 6.417 5.575 1.00 57.72 173 PHE A O 1
ATOM 1358 N N . ASP A 1 174 ? 7.386 4.813 4.079 1.00 71.44 174 ASP A N 1
ATOM 1359 C CA . ASP A 1 174 ? 5.960 5.106 4.080 1.00 71.44 174 ASP A CA 1
ATOM 1360 C C . ASP A 1 174 ? 5.335 4.498 5.339 1.00 71.44 174 ASP A C 1
ATOM 1362 O O . ASP A 1 174 ? 5.452 3.300 5.626 1.00 71.44 174 ASP A O 1
ATOM 1366 N N . THR A 1 175 ? 4.726 5.365 6.147 1.00 79.56 175 THR A N 1
ATOM 1367 C CA . THR A 1 175 ? 3.939 4.945 7.304 1.00 79.56 175 THR A CA 1
ATOM 1368 C C . THR A 1 175 ? 2.513 5.425 7.129 1.00 79.56 175 THR A C 1
ATOM 1370 O O . THR A 1 175 ? 2.271 6.542 6.668 1.00 79.56 175 THR A O 1
ATOM 1373 N N . TRP A 1 176 ? 1.570 4.572 7.500 1.00 84.44 176 TRP A N 1
ATOM 1374 C CA . TRP A 1 176 ? 0.145 4.820 7.376 1.00 84.44 176 TRP A CA 1
ATOM 1375 C C . TRP A 1 176 ? -0.501 4.763 8.747 1.00 84.44 176 TRP A C 1
ATOM 1377 O O . TRP A 1 176 ? -0.277 3.836 9.524 1.00 84.44 176 TRP A O 1
ATOM 1387 N N . GLU A 1 177 ? -1.345 5.739 9.039 1.00 88.25 177 GLU A N 1
ATOM 1388 C CA . GLU A 1 177 ? -2.249 5.681 10.176 1.00 88.25 177 GLU A CA 1
ATOM 1389 C C . GLU A 1 177 ? -3.649 5.359 9.665 1.00 88.25 177 GLU A C 1
ATOM 1391 O O . GLU A 1 177 ? -4.299 6.207 9.055 1.00 88.25 177 GLU A O 1
ATOM 1396 N N . LEU A 1 178 ? -4.124 4.145 9.929 1.00 87.38 178 LEU A N 1
ATOM 1397 C CA . LEU A 1 178 ? -5.521 3.785 9.742 1.00 87.38 178 LEU A CA 1
ATOM 1398 C C . LEU A 1 178 ? -6.296 4.178 10.999 1.00 87.38 178 LEU A C 1
ATOM 1400 O O . LEU A 1 178 ? -6.020 3.686 12.097 1.00 87.38 178 LEU A O 1
ATOM 1404 N N . HIS A 1 179 ? -7.283 5.047 10.830 1.00 89.31 179 HIS A N 1
ATOM 1405 C CA . HIS A 1 179 ? -8.169 5.472 11.904 1.00 89.31 179 HIS A CA 1
ATOM 1406 C C . HIS A 1 179 ? -9.528 4.798 11.747 1.00 89.31 179 HIS A C 1
ATOM 1408 O O . HIS A 1 179 ? -10.100 4.788 10.659 1.00 89.31 17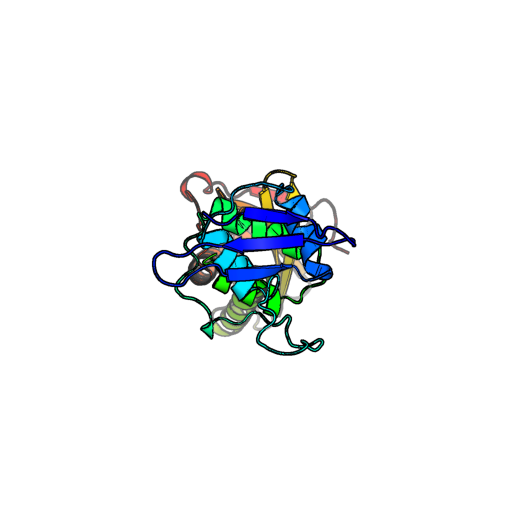9 HIS A O 1
ATOM 1414 N N . LEU A 1 180 ? -10.041 4.241 12.842 1.00 87.38 180 LEU A N 1
ATOM 1415 C CA . LEU A 1 180 ? -11.405 3.724 12.952 1.00 87.38 180 LEU A CA 1
ATOM 1416 C C . LEU A 1 180 ? -12.103 4.490 14.072 1.00 87.38 180 LEU A C 1
ATOM 1418 O O . LEU A 1 180 ? -11.879 4.219 15.257 1.00 87.38 180 LEU A O 1
ATOM 1422 N N . LEU A 1 181 ? -12.945 5.443 13.691 1.00 87.56 181 LEU A N 1
ATOM 1423 C CA . LEU A 1 181 ? -13.774 6.196 14.619 1.00 87.56 181 LEU A CA 1
ATOM 1424 C C . LEU A 1 181 ? -15.102 5.475 14.804 1.00 87.56 181 LEU A C 1
ATOM 1426 O O . LEU A 1 181 ? -15.831 5.264 13.838 1.00 87.56 181 LEU A O 1
ATOM 1430 N N . ILE A 1 182 ? -15.410 5.136 16.049 1.00 86.19 182 ILE A N 1
ATOM 1431 C CA . ILE A 1 182 ? -16.649 4.479 16.445 1.00 86.19 182 ILE A CA 1
ATOM 1432 C C . ILE A 1 182 ? -17.380 5.421 17.390 1.00 86.19 182 ILE A C 1
ATOM 1434 O O . ILE A 1 182 ? -16.943 5.655 18.521 1.00 86.19 182 ILE A O 1
ATOM 1438 N N . LEU A 1 183 ? -18.490 5.982 16.922 1.00 84.50 183 LEU A N 1
ATOM 1439 C CA . LEU A 1 183 ? -19.429 6.721 17.755 1.00 84.50 183 LEU A CA 1
ATOM 1440 C C . LEU A 1 183 ? -20.424 5.727 18.344 1.00 84.50 183 LEU A C 1
ATOM 1442 O O . LEU A 1 183 ? -20.945 4.881 17.629 1.00 84.50 183 LEU A O 1
ATOM 1446 N N . THR A 1 184 ? -20.681 5.806 19.644 1.00 81.81 184 THR A N 1
ATOM 1447 C CA . THR A 1 184 ? -21.719 5.007 20.295 1.00 81.81 184 THR A CA 1
ATOM 1448 C C . THR A 1 184 ? -22.630 5.921 21.094 1.00 81.81 184 THR A C 1
ATOM 1450 O O . THR A 1 184 ? -22.169 6.647 21.981 1.00 81.81 184 THR A O 1
ATOM 1453 N N . GLU A 1 185 ? -23.920 5.870 20.781 1.00 78.88 185 GLU A N 1
ATOM 1454 C CA . GLU A 1 185 ? -24.970 6.601 21.489 1.00 78.88 185 GLU A CA 1
ATOM 1455 C C . GLU A 1 185 ? -25.783 5.629 22.359 1.00 78.88 185 GLU A C 1
ATOM 1457 O O . GLU A 1 185 ? -26.276 4.618 21.869 1.00 78.88 185 GLU A O 1
ATOM 1462 N N . ASP A 1 186 ? -25.910 5.906 23.659 1.00 73.69 186 ASP A N 1
ATOM 1463 C CA . ASP A 1 186 ? -26.734 5.148 24.616 1.00 73.69 186 ASP A CA 1
ATOM 1464 C C . ASP A 1 186 ? -27.618 6.127 25.408 1.00 73.69 186 ASP A C 1
ATOM 1466 O O . ASP A 1 186 ? -27.227 6.701 26.431 1.00 73.69 186 ASP A O 1
ATOM 1470 N N . GLY A 1 187 ? -28.830 6.369 24.902 1.00 77.56 187 GLY A N 1
ATOM 1471 C CA . GLY A 1 187 ? -29.753 7.347 25.476 1.00 77.56 187 GLY A CA 1
ATOM 1472 C C . GLY A 1 187 ? -29.262 8.788 25.297 1.00 77.56 187 GLY A C 1
ATOM 1473 O O . GLY A 1 187 ? -29.127 9.256 24.175 1.00 77.56 187 GLY A O 1
ATOM 1474 N N . ASP A 1 188 ? -29.030 9.500 26.405 1.00 75.25 188 ASP A N 1
ATOM 1475 C CA . ASP A 1 188 ? -28.518 10.885 26.394 1.00 75.25 188 ASP A CA 1
ATOM 1476 C C . ASP A 1 188 ? -26.974 10.950 26.436 1.00 75.25 188 ASP A C 1
ATOM 1478 O O . ASP A 1 188 ? -26.393 12.039 26.483 1.00 75.25 188 ASP A O 1
ATOM 1482 N N . GLU A 1 189 ? -26.295 9.800 26.476 1.00 74.81 189 GLU A N 1
ATOM 1483 C CA . GLU A 1 189 ? -24.836 9.710 26.529 1.00 74.81 189 GLU A CA 1
ATOM 1484 C C . GLU A 1 189 ? -24.285 9.293 25.160 1.00 74.81 189 GLU A C 1
ATOM 1486 O O . GLU A 1 189 ? -24.655 8.256 24.620 1.00 74.81 189 GLU A O 1
ATOM 1491 N N . ALA A 1 190 ? -23.364 10.089 24.616 1.00 79.81 190 ALA A N 1
ATOM 1492 C CA . ALA A 1 190 ? -22.609 9.755 23.415 1.00 79.81 190 ALA A CA 1
ATOM 1493 C C . ALA A 1 190 ? -21.118 9.753 23.745 1.00 79.81 190 ALA A C 1
ATOM 1495 O O . ALA A 1 190 ? -20.602 10.687 24.371 1.00 79.81 190 ALA A O 1
ATOM 1496 N N . TYR A 1 191 ? -20.411 8.716 23.314 1.00 83.69 191 TYR A N 1
ATOM 1497 C CA . TYR A 1 191 ? -18.960 8.645 23.416 1.00 83.69 191 TYR A CA 1
ATOM 1498 C C . TYR A 1 191 ? -18.371 8.147 22.106 1.00 83.69 191 TYR A C 1
ATOM 1500 O O . TYR A 1 191 ? -19.009 7.409 21.363 1.00 83.69 191 TYR A O 1
ATOM 1508 N N . PHE A 1 192 ? -17.141 8.567 21.826 1.00 86.00 192 PHE A N 1
ATOM 1509 C CA . PHE A 1 192 ? -16.392 8.071 20.684 1.00 86.00 192 PHE A CA 1
ATOM 1510 C C . PHE A 1 192 ? -15.136 7.344 21.146 1.00 86.00 192 PHE A C 1
ATOM 1512 O O . PHE A 1 192 ? -14.500 7.725 22.139 1.00 86.00 192 PHE A O 1
ATOM 1519 N N . THR A 1 193 ? -14.779 6.315 20.394 1.00 88.94 193 THR A N 1
ATOM 1520 C CA . THR A 1 193 ? -13.483 5.653 20.452 1.00 88.94 193 THR A CA 1
ATOM 1521 C C . THR A 1 193 ? -12.829 5.791 19.082 1.00 88.94 193 THR A C 1
ATOM 1523 O O . THR A 1 193 ? -13.441 5.522 18.055 1.00 88.94 193 THR A O 1
ATOM 1526 N N . ASP A 1 194 ? -11.596 6.277 19.061 1.00 90.94 194 ASP A N 1
ATOM 1527 C CA . ASP A 1 194 ? -10.782 6.393 17.853 1.00 90.94 194 ASP A CA 1
ATOM 1528 C C . ASP A 1 194 ? -9.633 5.390 17.974 1.00 90.94 194 ASP A C 1
ATOM 1530 O O . ASP A 1 194 ? -8.741 5.533 18.817 1.00 90.94 194 ASP A O 1
ATOM 1534 N N . HIS A 1 195 ? -9.714 4.309 17.201 1.00 90.62 195 HIS A N 1
ATOM 1535 C CA . HIS A 1 195 ? -8.653 3.319 17.110 1.00 90.62 195 HIS A CA 1
ATOM 1536 C C . HIS A 1 195 ? -7.666 3.764 16.033 1.00 90.62 195 HIS A C 1
ATOM 1538 O O . HIS A 1 195 ? -7.941 3.615 14.845 1.00 90.62 195 HIS A O 1
ATOM 1544 N N . CYS A 1 196 ? -6.498 4.245 16.459 1.00 90.31 196 CYS A N 1
ATOM 1545 C CA . CYS A 1 196 ? -5.416 4.600 15.550 1.00 90.31 196 CYS A CA 1
ATOM 1546 C C . CYS A 1 196 ? -4.447 3.417 15.429 1.00 90.31 196 CYS A C 1
ATOM 1548 O O . CYS A 1 196 ? -3.845 2.981 16.421 1.00 90.31 196 CYS A O 1
ATOM 1550 N N . ILE A 1 197 ? -4.304 2.906 14.212 1.00 89.50 197 ILE A N 1
ATOM 1551 C CA . ILE A 1 197 ? -3.479 1.756 13.853 1.00 89.50 197 ILE A CA 1
ATOM 1552 C C . ILE A 1 197 ? -2.354 2.264 12.952 1.00 89.50 197 ILE A C 1
ATOM 1554 O O . ILE A 1 197 ? -2.613 2.755 11.861 1.00 89.50 197 ILE A O 1
ATOM 1558 N N . HIS A 1 198 ? -1.113 2.144 13.408 1.00 87.62 198 HIS A N 1
ATOM 1559 C CA . HIS A 1 198 ? 0.071 2.573 12.669 1.00 87.62 198 HIS A CA 1
ATOM 1560 C C . HIS A 1 198 ? 0.683 1.385 11.938 1.00 87.62 198 HIS A C 1
ATOM 1562 O O . HIS A 1 198 ? 1.061 0.394 12.569 1.00 87.62 198 HIS A O 1
ATOM 1568 N N . LEU A 1 199 ? 0.786 1.505 10.625 1.00 86.25 199 LEU A N 1
ATOM 1569 C CA . LEU A 1 199 ? 1.319 0.512 9.708 1.00 86.25 199 LEU A CA 1
ATOM 1570 C C . LEU A 1 199 ? 2.565 1.087 9.035 1.00 86.25 199 LEU A C 1
ATOM 1572 O O . LEU A 1 199 ? 2.614 2.267 8.704 1.00 86.25 199 LEU A O 1
ATOM 1576 N N . CYS A 1 200 ? 3.568 0.252 8.825 1.00 84.00 200 CYS A N 1
ATOM 1577 C CA . CYS A 1 200 ? 4.797 0.582 8.121 1.00 84.00 200 CYS A CA 1
ATOM 1578 C C . CYS A 1 200 ? 5.127 -0.572 7.189 1.00 84.00 200 CYS A C 1
ATOM 1580 O O . CYS A 1 200 ? 5.105 -1.723 7.617 1.00 84.00 200 CYS A O 1
ATOM 1582 N N . GLU A 1 201 ? 5.473 -0.287 5.939 1.00 78.25 201 GLU A N 1
ATOM 1583 C CA . GLU A 1 201 ? 5.698 -1.330 4.929 1.00 78.25 201 GLU A CA 1
ATOM 1584 C C . GLU A 1 201 ? 6.763 -2.342 5.369 1.00 78.25 201 GLU A C 1
ATOM 1586 O O . GLU A 1 201 ? 6.655 -3.543 5.139 1.00 78.25 201 GLU A O 1
ATOM 1591 N N . LYS A 1 202 ? 7.793 -1.844 6.057 1.00 77.75 202 LYS A N 1
ATOM 1592 C CA . LYS A 1 202 ? 8.958 -2.629 6.458 1.00 77.75 202 LYS A CA 1
ATOM 1593 C C . LYS A 1 202 ? 8.804 -3.327 7.803 1.00 77.75 202 LYS A C 1
ATOM 1595 O O . LYS A 1 202 ? 9.405 -4.379 8.020 1.00 77.75 202 LYS A O 1
ATOM 1600 N N . HIS A 1 203 ? 8.102 -2.699 8.739 1.00 79.44 203 HIS A N 1
ATOM 1601 C CA . HIS A 1 203 ? 7.987 -3.194 10.114 1.00 79.44 203 HIS A CA 1
ATOM 1602 C C . HIS A 1 203 ? 6.627 -3.839 10.393 1.00 79.44 203 HIS A C 1
ATOM 1604 O O . HIS A 1 203 ? 6.453 -4.470 11.435 1.00 79.44 203 HIS A O 1
ATOM 1610 N N . GLY A 1 204 ? 5.683 -3.704 9.467 1.00 85.19 204 GLY A N 1
ATOM 1611 C CA . GLY A 1 204 ? 4.320 -4.167 9.602 1.00 85.19 204 GLY A CA 1
ATOM 1612 C C . GLY A 1 204 ? 3.494 -3.294 10.534 1.00 85.19 204 GLY A C 1
ATOM 1613 O O . GLY A 1 204 ? 3.479 -2.070 10.422 1.00 85.19 204 GLY A O 1
ATOM 1614 N N . LEU A 1 205 ? 2.755 -3.924 11.444 1.00 86.62 205 LEU A N 1
ATOM 1615 C CA . LEU A 1 205 ? 1.942 -3.209 12.424 1.00 86.62 205 LEU A CA 1
ATOM 1616 C C . LEU A 1 205 ? 2.850 -2.665 13.539 1.00 86.62 205 LEU A C 1
ATOM 1618 O O . LEU A 1 205 ? 3.334 -3.417 14.375 1.00 86.62 205 LEU A O 1
ATOM 1622 N N . GLU A 1 206 ? 3.078 -1.354 13.582 1.00 84.75 206 GLU A N 1
ATOM 1623 C CA . GLU A 1 206 ? 4.009 -0.748 14.546 1.00 84.75 206 GLU A CA 1
ATOM 1624 C C . GLU A 1 206 ? 3.338 -0.437 15.886 1.00 84.75 206 GLU A C 1
ATOM 1626 O O . GLU A 1 206 ? 3.921 -0.613 16.960 1.00 84.75 206 GLU A O 1
ATOM 1631 N N . ARG A 1 207 ? 2.101 0.071 15.844 1.00 86.62 207 ARG A N 1
ATOM 1632 C CA . ARG A 1 207 ? 1.425 0.589 17.038 1.00 86.62 207 ARG A CA 1
ATOM 1633 C C . ARG A 1 207 ? -0.091 0.563 16.895 1.00 86.62 207 ARG A C 1
ATOM 1635 O O . ARG A 1 207 ? -0.637 0.822 15.833 1.00 86.62 207 ARG A O 1
ATOM 1642 N N . TRP A 1 208 ? -0.779 0.318 18.009 1.00 89.62 208 TRP A N 1
ATOM 1643 C CA . TRP A 1 208 ? -2.222 0.525 18.135 1.00 89.62 208 TRP A CA 1
ATOM 1644 C C . TRP A 1 208 ? -2.517 1.209 19.469 1.00 89.62 208 TRP A C 1
ATOM 1646 O O . TRP A 1 208 ? -2.368 0.598 20.534 1.00 89.62 208 TRP A O 1
ATOM 1656 N N . HIS A 1 209 ? -2.983 2.456 19.419 1.00 88.94 209 HIS A N 1
ATOM 1657 C CA . HIS A 1 209 ? -3.571 3.128 20.580 1.00 88.94 209 HIS A CA 1
ATOM 1658 C C . HIS A 1 209 ? -5.036 3.478 20.343 1.00 88.94 209 HIS A C 1
ATOM 1660 O O . HIS A 1 209 ? -5.512 3.539 19.214 1.00 88.94 209 HIS A O 1
ATOM 1666 N N . ILE A 1 210 ? -5.761 3.672 21.440 1.00 89.94 210 ILE A N 1
ATOM 1667 C CA . ILE A 1 210 ? -7.169 4.060 21.394 1.00 89.94 210 ILE A CA 1
ATOM 1668 C C . ILE A 1 210 ? -7.292 5.422 22.054 1.00 89.94 210 ILE A C 1
ATOM 1670 O O . ILE A 1 210 ? -6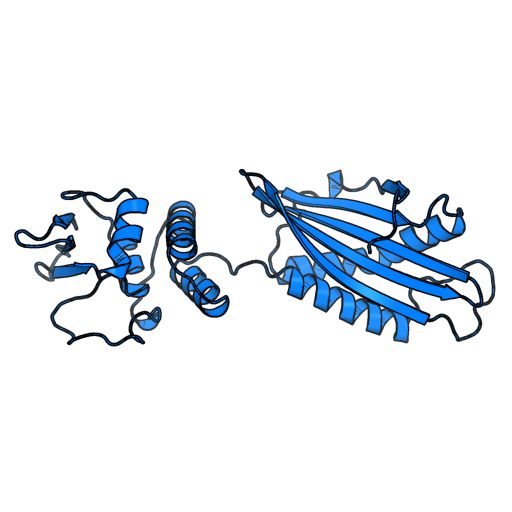.909 5.583 23.218 1.00 89.94 210 ILE A O 1
ATOM 1674 N N . ARG A 1 211 ? -7.812 6.392 21.309 1.00 89.50 211 ARG A N 1
ATOM 1675 C CA . ARG A 1 211 ? -8.151 7.719 21.808 1.00 89.50 211 ARG A CA 1
ATOM 1676 C C . ARG A 1 211 ? -9.612 7.734 22.217 1.00 89.50 211 ARG A C 1
ATOM 1678 O O . ARG A 1 211 ? -10.489 7.233 21.520 1.00 89.50 211 ARG A O 1
ATOM 1685 N N . VAL A 1 212 ? -9.865 8.319 23.375 1.00 87.38 212 VAL A N 1
ATOM 1686 C CA . VAL A 1 212 ? -11.207 8.499 23.929 1.00 87.38 212 VAL A CA 1
ATOM 1687 C C . VAL A 1 212 ? -11.345 9.920 24.465 1.00 87.38 212 VAL A C 1
ATOM 1689 O O . VAL A 1 212 ? -10.345 10.614 24.675 1.00 87.38 212 VAL A O 1
ATOM 1692 N N . LEU A 1 213 ? -12.590 10.349 24.680 1.00 77.81 213 LEU A N 1
ATOM 1693 C CA . LEU A 1 213 ? -12.929 11.638 25.291 1.00 77.81 213 LEU A CA 1
ATOM 1694 C C . LEU A 1 213 ? -12.162 11.902 26.599 1.00 77.81 213 LEU A C 1
ATOM 1696 O O . LEU A 1 213 ? -11.802 10.969 27.320 1.00 77.81 213 LEU A O 1
ATOM 1700 N N . GLU A 1 214 ? -11.947 13.182 26.921 1.00 67.38 214 GLU A N 1
ATOM 1701 C CA . GLU A 1 214 ? -11.227 13.613 28.124 1.00 67.38 214 GLU A CA 1
ATOM 1702 C C . GLU A 1 214 ? -11.778 12.938 29.397 1.00 67.38 214 GLU A C 1
ATOM 1704 O O . GLU A 1 214 ? -12.947 13.076 29.748 1.00 67.38 214 GLU A O 1
ATOM 1709 N N . GLN A 1 215 ? -10.897 12.223 30.108 1.00 76.69 215 GLN A N 1
ATOM 1710 C CA . GLN A 1 215 ? -11.175 11.470 31.341 1.00 76.69 215 GLN A CA 1
ATOM 1711 C C . GLN A 1 215 ? -12.227 10.352 31.187 1.00 76.69 215 GLN A C 1
ATOM 1713 O O . GLN A 1 215 ? -13.260 10.369 31.861 1.00 76.69 215 GLN A O 1
ATOM 1718 N N . PRO A 1 216 ? -11.947 9.314 30.376 1.00 78.75 216 PRO A N 1
ATOM 1719 C CA . PRO A 1 216 ? -12.873 8.203 30.190 1.00 78.75 216 PRO A CA 1
ATOM 1720 C C . PRO A 1 216 ? -13.111 7.470 31.516 1.00 78.75 216 PRO A C 1
ATOM 1722 O O . PRO A 1 216 ? -12.171 7.168 32.269 1.00 78.75 216 PRO A O 1
ATOM 1725 N N . SER A 1 217 ? -14.372 7.126 31.780 1.00 84.56 217 SER A N 1
ATOM 1726 C CA . SER A 1 217 ? -14.716 6.207 32.862 1.00 84.56 217 SER A CA 1
ATOM 1727 C C . SER A 1 217 ? -14.046 4.843 32.635 1.00 84.56 217 SER A C 1
ATOM 1729 O O . SER A 1 217 ? -13.638 4.494 31.522 1.00 84.56 217 SER A O 1
ATOM 1731 N N . TRP A 1 218 ? -13.926 4.038 33.693 1.00 84.56 218 TRP A N 1
ATOM 1732 C CA . TRP A 1 218 ? -13.425 2.665 33.553 1.00 84.56 218 TRP A CA 1
ATOM 1733 C C . TRP A 1 218 ? -14.277 1.820 32.602 1.00 84.56 218 TRP A C 1
ATOM 1735 O O . TRP A 1 218 ? -13.730 0.955 31.921 1.00 84.56 218 TRP A O 1
ATOM 1745 N N . ASP A 1 219 ? -15.576 2.104 32.514 1.00 82.38 219 ASP A N 1
ATOM 1746 C CA . ASP A 1 219 ? -16.482 1.413 31.601 1.00 82.38 219 ASP A CA 1
ATOM 1747 C C . ASP A 1 219 ? -16.167 1.749 30.138 1.00 82.38 219 ASP A C 1
ATOM 1749 O O . ASP A 1 219 ? -16.050 0.830 29.332 1.00 82.38 219 ASP A O 1
ATOM 1753 N N . ILE A 1 220 ? -15.908 3.023 29.808 1.00 81.50 220 ILE A N 1
ATOM 1754 C CA . ILE A 1 220 ? -15.496 3.435 28.451 1.00 81.50 220 ILE A CA 1
ATOM 1755 C C . ILE A 1 220 ? -14.164 2.780 28.071 1.00 81.50 220 ILE A C 1
ATOM 1757 O O . ILE A 1 220 ? -14.017 2.258 26.969 1.00 81.50 220 ILE A O 1
ATOM 1761 N N . LYS A 1 221 ? -13.193 2.738 28.996 1.00 85.31 221 LYS A N 1
ATOM 1762 C CA . LYS A 1 221 ? -11.914 2.047 28.750 1.00 85.31 221 LYS A CA 1
ATOM 1763 C C . LYS A 1 221 ? -12.110 0.556 28.489 1.00 85.31 221 LYS A C 1
ATOM 1765 O O . LYS A 1 221 ? -11.437 -0.000 27.626 1.00 85.31 221 LYS A O 1
ATOM 1770 N N . ARG A 1 222 ? -13.001 -0.099 29.240 1.00 85.38 222 ARG A N 1
ATOM 1771 C CA . ARG A 1 222 ? -13.320 -1.516 29.035 1.00 85.38 222 ARG A CA 1
ATOM 1772 C C . ARG A 1 222 ? -13.959 -1.735 27.663 1.00 85.38 222 ARG A C 1
ATOM 1774 O O . ARG A 1 222 ? -13.505 -2.620 26.951 1.00 85.38 222 ARG A O 1
ATOM 1781 N N . ILE A 1 223 ? -14.931 -0.904 27.285 1.00 83.00 223 ILE A N 1
ATOM 1782 C CA . ILE A 1 223 ? -15.600 -0.956 25.975 1.00 83.00 223 ILE A CA 1
ATOM 1783 C C . ILE A 1 223 ? -14.582 -0.804 24.841 1.00 83.00 223 ILE A C 1
ATOM 1785 O O . ILE A 1 223 ? -14.533 -1.650 23.958 1.00 83.00 223 ILE A O 1
ATOM 1789 N N . ALA A 1 224 ? -13.689 0.185 24.913 1.00 85.56 224 ALA A N 1
ATOM 1790 C CA . ALA A 1 224 ? -12.610 0.370 23.938 1.00 85.56 224 ALA A CA 1
ATOM 1791 C C . ALA A 1 224 ? -11.716 -0.881 23.780 1.00 85.56 224 ALA A C 1
ATOM 1793 O O . ALA A 1 224 ? -11.343 -1.273 22.672 1.00 85.56 224 ALA A O 1
ATOM 1794 N N . ILE A 1 225 ? -11.379 -1.548 24.889 1.00 85.75 225 ILE A N 1
ATOM 1795 C CA . ILE A 1 225 ? -10.592 -2.792 24.865 1.00 85.75 225 ILE A CA 1
ATOM 1796 C C . ILE A 1 225 ? -11.393 -3.943 24.237 1.00 85.75 225 ILE A C 1
ATOM 1798 O O . ILE A 1 225 ? -10.839 -4.719 23.455 1.00 85.75 225 ILE A O 1
ATOM 1802 N N . GLU A 1 226 ? -12.683 -4.054 24.552 1.00 84.38 226 GLU A N 1
ATOM 1803 C CA . GLU A 1 226 ? -13.580 -5.057 23.971 1.00 84.38 226 GLU A CA 1
ATOM 1804 C C . GLU A 1 226 ? -13.743 -4.837 22.458 1.00 84.38 226 GLU A C 1
ATOM 1806 O O . GLU A 1 226 ? -13.566 -5.783 21.692 1.00 84.38 226 GLU A O 1
ATOM 1811 N N . GLN A 1 227 ? -13.945 -3.595 22.008 1.00 84.75 227 GLN A N 1
ATOM 1812 C CA . GLN A 1 227 ? -13.974 -3.227 20.587 1.00 84.75 227 GLN A CA 1
ATOM 1813 C C . GLN A 1 227 ? -12.687 -3.661 19.878 1.00 84.75 227 GLN A C 1
ATOM 1815 O O . GLN A 1 227 ? -12.743 -4.350 18.861 1.00 84.75 227 GLN A O 1
ATOM 1820 N N . ARG A 1 228 ? -11.512 -3.366 20.454 1.00 87.06 228 ARG A N 1
ATOM 1821 C CA . ARG A 1 228 ? -10.227 -3.820 19.895 1.00 87.06 228 ARG A CA 1
ATOM 1822 C C . ARG A 1 228 ? -10.174 -5.339 19.730 1.00 87.06 228 ARG A C 1
ATOM 1824 O O . ARG A 1 228 ? -9.633 -5.808 18.734 1.00 87.06 228 ARG A O 1
ATOM 1831 N N . SER A 1 229 ? -10.713 -6.110 20.675 1.00 85.44 229 SER A N 1
ATOM 1832 C CA . SER A 1 229 ? -10.714 -7.578 20.580 1.00 85.44 229 SER A CA 1
ATOM 1833 C C . SER A 1 229 ? -11.573 -8.120 19.431 1.00 85.44 229 SER A C 1
ATOM 1835 O O . SER A 1 229 ? -11.272 -9.196 18.919 1.00 85.44 229 SER A O 1
ATOM 1837 N N . VAL A 1 230 ? -12.585 -7.359 18.999 1.00 85.81 230 VAL A N 1
ATOM 1838 C CA . VAL A 1 230 ? -13.431 -7.676 17.839 1.00 85.81 230 VAL A CA 1
ATOM 1839 C C . VAL A 1 230 ? -12.767 -7.227 16.536 1.00 85.81 230 VAL A C 1
ATOM 1841 O O . VAL A 1 230 ? -12.753 -7.974 15.562 1.00 85.81 230 VAL A O 1
ATOM 1844 N N . ILE A 1 231 ? -12.184 -6.025 16.522 1.00 85.62 231 ILE A N 1
ATOM 1845 C CA . ILE A 1 231 ? -11.560 -5.434 15.328 1.00 85.62 231 ILE A CA 1
ATOM 1846 C C . ILE A 1 231 ? -10.280 -6.189 14.949 1.00 85.62 231 ILE A C 1
ATOM 1848 O O . ILE A 1 231 ? -10.034 -6.445 13.774 1.00 85.62 231 ILE A O 1
ATOM 1852 N N . PHE A 1 232 ? -9.449 -6.548 15.935 1.00 86.81 232 PHE A N 1
ATOM 1853 C CA . PHE A 1 232 ? -8.091 -7.037 15.687 1.00 86.81 232 PHE A CA 1
ATOM 1854 C C . PHE A 1 232 ? -8.031 -8.283 14.786 1.00 86.81 232 PHE A C 1
ATOM 1856 O O . PHE A 1 232 ? -7.280 -8.238 13.815 1.00 86.81 232 PHE A O 1
ATOM 1863 N N . PRO A 1 233 ? -8.806 -9.365 15.013 1.00 85.94 233 PRO A N 1
ATOM 1864 C CA . PRO A 1 233 ? -8.781 -10.522 14.119 1.00 85.94 233 PRO A CA 1
ATOM 1865 C C . PRO A 1 233 ? -9.112 -10.160 12.667 1.00 85.94 233 PRO A C 1
ATOM 1867 O O . PRO A 1 233 ? -8.420 -10.607 11.758 1.00 85.94 233 PRO A O 1
ATOM 1870 N N . ARG A 1 234 ? -10.116 -9.298 12.455 1.00 86.44 234 ARG A N 1
ATOM 1871 C CA . ARG A 1 234 ? -10.533 -8.882 11.114 1.00 86.44 234 ARG A CA 1
ATOM 1872 C C . ARG A 1 234 ? -9.474 -8.035 10.421 1.00 86.44 234 ARG A C 1
ATOM 1874 O O . ARG A 1 234 ? -9.167 -8.294 9.264 1.00 86.44 234 ARG A O 1
ATOM 1881 N N . LEU A 1 235 ? -8.900 -7.069 11.138 1.00 85.56 235 LEU A N 1
ATOM 1882 C CA . LEU A 1 235 ? -7.783 -6.262 10.648 1.00 85.56 235 LEU A CA 1
ATOM 1883 C C . LEU A 1 235 ? -6.636 -7.161 10.171 1.00 85.56 235 LEU A C 1
ATOM 1885 O O . LEU A 1 235 ? -6.112 -6.950 9.085 1.00 85.56 235 LEU A O 1
ATOM 1889 N N . LEU A 1 236 ? -6.264 -8.182 10.953 1.00 86.56 236 LEU A N 1
ATOM 1890 C CA . LEU A 1 236 ? -5.200 -9.106 10.553 1.00 86.56 236 LEU A CA 1
ATOM 1891 C C . LEU A 1 236 ? -5.543 -9.881 9.278 1.00 86.56 236 LEU A C 1
ATOM 1893 O O . LEU A 1 236 ? -4.659 -10.101 8.453 1.00 86.56 236 LEU A O 1
ATOM 1897 N N . ASP A 1 237 ? -6.789 -10.325 9.128 1.00 85.19 237 ASP A N 1
ATOM 1898 C CA . ASP A 1 237 ? -7.219 -11.066 7.942 1.00 85.19 237 ASP A CA 1
ATOM 1899 C C . ASP A 1 237 ? -7.218 -10.181 6.687 1.00 85.19 237 ASP A C 1
ATOM 1901 O O . ASP A 1 237 ? -6.737 -10.621 5.644 1.00 85.19 237 ASP A O 1
ATOM 1905 N N . GLU A 1 238 ? -7.673 -8.930 6.793 1.00 84.94 238 GLU A N 1
ATOM 1906 C CA . GLU A 1 238 ? -7.658 -7.970 5.680 1.00 84.94 238 GLU A CA 1
ATOM 1907 C C . GLU A 1 238 ? -6.235 -7.546 5.302 1.00 84.94 238 GLU A C 1
ATOM 1909 O O . GLU A 1 238 ? -5.876 -7.588 4.126 1.00 84.94 238 GLU A O 1
ATOM 1914 N N . LEU A 1 239 ? -5.377 -7.252 6.285 1.00 84.38 239 LEU A N 1
ATOM 1915 C CA . LEU A 1 239 ? -3.964 -6.950 6.032 1.00 84.38 239 LEU A CA 1
ATOM 1916 C C . LEU A 1 239 ? -3.252 -8.124 5.340 1.00 84.38 239 LEU A C 1
ATOM 1918 O O . LEU A 1 239 ? -2.508 -7.932 4.383 1.00 84.38 239 LEU A O 1
ATOM 1922 N N . ARG A 1 240 ? -3.534 -9.369 5.743 1.00 83.31 240 ARG A N 1
ATOM 1923 C CA . ARG A 1 240 ? -3.002 -10.556 5.051 1.00 83.31 240 ARG A CA 1
ATOM 1924 C C . ARG A 1 240 ? -3.564 -10.727 3.644 1.00 83.31 240 ARG A C 1
ATOM 1926 O O . ARG A 1 240 ? -2.848 -11.224 2.776 1.00 83.31 240 ARG A O 1
ATOM 1933 N N . ALA A 1 241 ? -4.826 -10.365 3.415 1.00 77.88 241 ALA A N 1
ATOM 1934 C CA . ALA A 1 241 ? -5.451 -10.457 2.099 1.00 77.88 241 ALA A CA 1
ATOM 1935 C C . ALA A 1 241 ? -4.773 -9.523 1.086 1.00 77.88 241 ALA A C 1
ATOM 1937 O O . ALA A 1 241 ? -4.573 -9.923 -0.061 1.00 77.88 241 ALA A O 1
ATOM 1938 N N . VAL A 1 242 ? -4.329 -8.343 1.533 1.00 78.56 242 VAL A N 1
ATOM 1939 C CA . VAL A 1 242 ? -3.504 -7.417 0.736 1.00 78.56 242 VAL A CA 1
ATOM 1940 C C . VAL A 1 242 ? -2.001 -7.726 0.806 1.00 78.56 242 VAL A C 1
ATOM 1942 O O . VAL A 1 242 ? -1.183 -6.924 0.375 1.00 78.56 242 VAL A O 1
ATOM 1945 N N . GLN A 1 243 ? -1.630 -8.906 1.319 1.00 79.44 243 GLN A N 1
ATOM 1946 C CA . GLN A 1 243 ? -0.245 -9.380 1.452 1.00 79.44 243 GLN A CA 1
ATOM 1947 C C . GLN A 1 243 ? 0.667 -8.453 2.272 1.00 79.44 243 GLN A C 1
ATOM 1949 O O . GLN A 1 243 ? 1.884 -8.479 2.104 1.00 79.44 243 GLN A O 1
ATOM 1954 N N . PHE A 1 244 ? 0.096 -7.674 3.189 1.00 81.81 244 PHE A N 1
ATOM 1955 C CA . PHE A 1 244 ? 0.864 -6.843 4.102 1.00 81.81 244 PHE A CA 1
ATOM 1956 C C . PHE A 1 244 ? 1.596 -7.718 5.127 1.00 81.81 244 PHE A C 1
ATOM 1958 O O . PHE A 1 244 ? 0.974 -8.538 5.818 1.00 81.81 244 PHE A O 1
ATOM 1965 N N . ASP A 1 245 ? 2.917 -7.554 5.231 1.00 82.81 245 ASP A N 1
ATOM 1966 C CA . ASP A 1 245 ? 3.694 -8.204 6.284 1.00 82.81 245 ASP A CA 1
ATOM 1967 C C . ASP A 1 245 ? 3.364 -7.537 7.619 1.00 82.81 245 ASP A C 1
ATOM 1969 O O . ASP A 1 245 ? 3.500 -6.333 7.788 1.00 82.81 245 ASP A O 1
ATOM 1973 N N . LEU A 1 246 ? 2.900 -8.323 8.584 1.00 82.12 246 LEU A N 1
ATOM 1974 C CA . LEU A 1 246 ? 2.497 -7.820 9.895 1.00 82.12 246 LEU A CA 1
ATOM 1975 C C . LEU A 1 246 ? 3.686 -7.620 10.843 1.00 82.12 246 LEU A C 1
ATOM 1977 O O . LEU A 1 246 ? 3.481 -7.100 11.940 1.00 82.12 246 LEU A O 1
ATOM 1981 N N . GLY A 1 247 ? 4.893 -8.037 10.449 1.00 82.81 247 GLY A N 1
ATOM 1982 C CA . GLY A 1 247 ? 6.076 -7.993 11.301 1.00 82.81 247 GLY A CA 1
ATOM 1983 C C . GLY A 1 247 ? 5.999 -8.986 12.466 1.00 82.81 247 GLY A C 1
ATOM 1984 O O . GLY A 1 247 ? 5.356 -10.035 12.371 1.00 82.81 247 GLY A O 1
ATOM 1985 N N . ASP A 1 248 ? 6.673 -8.672 13.580 1.00 72.12 248 ASP A N 1
ATOM 1986 C CA . ASP A 1 248 ? 6.599 -9.459 14.820 1.00 72.12 248 ASP A CA 1
ATOM 1987 C C . ASP A 1 248 ? 5.550 -8.871 15.787 1.00 72.12 248 ASP A C 1
ATOM 1989 O O . ASP A 1 248 ? 5.841 -7.943 16.549 1.00 72.12 248 ASP A O 1
ATOM 1993 N N . PRO A 1 249 ? 4.328 -9.437 15.840 1.00 60.41 249 PRO A N 1
ATOM 1994 C CA . PRO A 1 249 ? 3.261 -8.912 16.681 1.00 60.41 249 PRO A CA 1
ATOM 1995 C C . PRO A 1 249 ? 3.513 -9.056 18.189 1.00 60.41 249 PRO A C 1
ATOM 1997 O O . PRO A 1 249 ? 2.741 -8.518 18.990 1.00 60.41 249 PRO A O 1
ATOM 2000 N N . SER A 1 250 ? 4.555 -9.783 18.614 1.00 58.81 250 SER A N 1
ATOM 2001 C CA . SER A 1 250 ? 4.858 -9.980 20.035 1.00 58.81 250 SER A CA 1
ATOM 2002 C C . SER A 1 250 ? 5.377 -8.714 20.729 1.00 58.81 250 SER A C 1
ATOM 2004 O O . SER A 1 250 ? 5.182 -8.569 21.939 1.00 58.81 250 SER A O 1
ATOM 2006 N N . GLU A 1 251 ? 5.926 -7.755 19.977 1.00 53.84 251 GLU A N 1
ATOM 2007 C CA . GLU A 1 251 ? 6.346 -6.446 20.499 1.00 53.84 251 GLU A CA 1
ATOM 2008 C C . GLU A 1 251 ? 5.155 -5.489 20.746 1.00 53.84 251 GLU A C 1
ATOM 2010 O O . GLU A 1 251 ? 5.282 -4.488 21.450 1.00 53.84 251 GLU A O 1
ATOM 2015 N N . MET A 1 252 ? 3.957 -5.832 20.255 1.00 59.03 252 MET A N 1
ATOM 2016 C CA . MET A 1 252 ? 2.791 -4.936 20.162 1.00 59.03 252 MET A CA 1
ATOM 2017 C C . MET A 1 252 ? 1.754 -5.090 21.295 1.00 59.03 252 MET A C 1
ATOM 2019 O O . MET A 1 252 ? 0.652 -4.527 21.245 1.00 59.03 252 MET A O 1
ATOM 2023 N N . LEU A 1 253 ? 2.042 -5.904 22.314 1.00 50.62 253 LEU A N 1
ATOM 2024 C CA . LEU A 1 253 ? 1.036 -6.382 23.277 1.00 50.62 253 LEU A CA 1
ATOM 2025 C C . LEU A 1 253 ? 0.773 -5.457 24.476 1.00 50.62 253 LEU A C 1
ATOM 2027 O O . LEU A 1 253 ? 0.157 -5.893 25.450 1.00 50.62 253 LEU A O 1
ATOM 2031 N N . VAL A 1 254 ? 1.172 -4.183 24.425 1.00 57.41 254 VAL A N 1
ATOM 2032 C CA . VAL A 1 254 ? 0.814 -3.212 25.474 1.00 57.41 254 VAL A CA 1
ATOM 2033 C C . VAL A 1 254 ? -0.184 -2.193 24.917 1.00 57.41 254 VAL A C 1
ATOM 2035 O O . VAL A 1 254 ? 0.223 -1.220 24.287 1.00 57.41 254 VAL A O 1
ATOM 2038 N N . PRO A 1 255 ? -1.503 -2.390 25.125 1.00 53.28 255 PRO A N 1
ATOM 2039 C CA . PRO A 1 255 ? -2.504 -1.386 24.790 1.00 53.28 255 PRO A CA 1
ATOM 2040 C C . PRO A 1 255 ? -2.214 -0.085 25.537 1.00 53.28 255 PRO A C 1
ATOM 2042 O O . PRO A 1 255 ? -2.173 -0.077 26.770 1.00 53.28 255 PRO A O 1
ATOM 2045 N N . LEU A 1 256 ? -2.074 1.014 24.800 1.00 65.62 256 LEU A N 1
ATOM 2046 C CA . LEU A 1 256 ? -2.050 2.352 25.372 1.00 65.62 256 LEU A CA 1
ATOM 2047 C C . LEU A 1 256 ? -3.392 3.027 25.068 1.00 65.62 256 LEU A C 1
ATOM 2049 O O . LEU A 1 256 ? -3.772 3.184 23.909 1.00 65.62 256 LEU A O 1
ATOM 2053 N N . VAL A 1 257 ? -4.136 3.372 26.119 1.00 65.94 257 VAL A N 1
ATOM 2054 C CA . VAL A 1 257 ? -5.332 4.218 26.007 1.00 65.94 257 VAL A CA 1
ATOM 2055 C C . VAL A 1 257 ? -4.892 5.637 26.324 1.00 65.94 257 VAL A C 1
ATOM 2057 O O . VAL A 1 257 ? -4.496 5.918 27.459 1.00 65.94 257 VAL A O 1
ATOM 2060 N N . GLU A 1 258 ? -4.926 6.503 25.320 1.00 75.75 258 GLU A N 1
ATOM 2061 C CA . GLU A 1 258 ? -4.470 7.888 25.418 1.00 75.75 258 GLU A CA 1
ATOM 2062 C C . GLU A 1 258 ? -5.664 8.840 25.552 1.00 75.75 258 GLU A C 1
ATOM 2064 O O . GLU A 1 258 ? -6.778 8.558 25.105 1.00 75.75 258 GLU A O 1
ATOM 2069 N N . LEU A 1 259 ? -5.436 9.974 26.213 1.00 60.09 259 LEU A N 1
ATOM 2070 C CA . LEU A 1 259 ? -6.416 11.054 26.283 1.00 60.09 259 LEU A CA 1
ATOM 2071 C C . LEU A 1 259 ? -6.322 11.869 24.993 1.00 60.09 259 LEU A C 1
ATOM 2073 O O . LEU A 1 259 ? -5.227 12.295 24.632 1.00 60.09 259 LEU A O 1
ATOM 2077 N N . SER A 1 260 ? -7.448 12.098 24.315 1.00 58.97 260 SER A N 1
ATOM 2078 C CA . SER A 1 260 ? -7.462 13.051 23.204 1.00 58.97 260 SER A CA 1
ATOM 2079 C C . SER A 1 260 ? -7.447 14.484 23.742 1.00 58.97 260 SER A C 1
ATOM 2081 O O . SER A 1 260 ? -8.307 14.839 24.545 1.00 58.97 260 SER A O 1
ATOM 2083 N N . GLU A 1 261 ? -6.493 15.311 23.300 1.00 51.09 261 GLU A N 1
ATOM 2084 C CA . GLU A 1 261 ? -6.404 16.733 23.680 1.00 51.09 261 GLU A CA 1
ATOM 2085 C C . GLU A 1 261 ? -7.288 17.652 22.808 1.00 51.09 261 GLU A C 1
ATOM 2087 O O . GLU A 1 261 ? -7.362 18.856 23.049 1.00 51.09 261 GLU A O 1
ATOM 2092 N N . SER A 1 262 ? -7.972 17.125 21.781 1.00 51.66 262 SER A N 1
ATOM 2093 C CA . SER A 1 262 ? -8.924 17.897 20.964 1.00 51.66 262 SER A CA 1
ATOM 2094 C C . SER A 1 262 ? -9.832 17.004 20.106 1.00 51.66 262 SER A C 1
ATOM 2096 O O . SER A 1 262 ? -9.455 15.904 19.708 1.00 51.66 262 S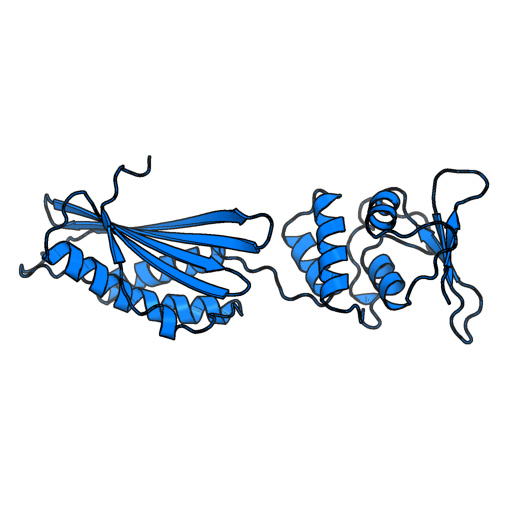ER A O 1
ATOM 2098 N N . ARG A 1 263 ? -11.058 17.468 19.820 1.00 41.09 263 ARG A N 1
ATOM 2099 C CA . ARG A 1 263 ? -11.943 16.839 18.822 1.00 41.09 263 ARG A CA 1
ATOM 2100 C C . ARG A 1 263 ? -11.280 16.913 17.435 1.00 41.09 263 ARG A C 1
ATOM 2102 O O . ARG A 1 263 ? -10.824 18.006 17.090 1.00 41.09 263 ARG A O 1
ATOM 2109 N N . PRO A 1 264 ? -11.290 15.837 16.626 1.00 44.12 264 PRO A N 1
ATOM 2110 C CA . PRO A 1 264 ? -11.130 15.987 15.184 1.00 44.12 264 PRO A CA 1
ATOM 2111 C C . PRO A 1 264 ? -12.239 16.927 14.687 1.00 44.12 264 PRO A C 1
ATOM 2113 O O . PRO A 1 264 ? -13.389 16.806 15.124 1.00 44.12 264 PRO A O 1
ATOM 2116 N N . ALA A 1 265 ? -11.859 17.927 13.894 1.00 43.19 265 ALA A N 1
ATOM 2117 C CA . ALA A 1 265 ? -12.781 18.900 13.311 1.00 43.19 265 ALA A CA 1
ATOM 2118 C C . ALA A 1 265 ? -13.553 18.300 12.134 1.00 43.19 265 ALA A C 1
ATOM 2120 O O . ALA A 1 265 ? -12.953 17.469 11.419 1.00 43.19 265 ALA A O 1
#

Sequence (265 aa):
MPTINKYVDGDGYYILARPSGAGNITYKIKHEGNPIVWKHGLRDGDEISWSTIQSFKALGIIYTDQSGTLGPDDFRPDPDQLEKTELPESEAEELFSIITTQSDISPEERAEIRSILGLPPEQDFELVGDHIKAYLEDYVDSEGLAVRSGRTVTDAAEVDISTWVNETGSEDFDTWELHLLILTEDGDEAYFTDHCIHLCEKHGLERWHIRVLEQPSWDIKRIAIEQRSVIFPRLLDELRAVQFDLGDPSEMLVPLVELSESRPA

Solvent-accessible surface area (backbone atoms only — not comparable to full-atom values): 15404 Å² total; per-residue (Å²): 110,25,29,32,37,63,48,92,91,54,95,54,44,30,36,44,30,51,57,91,93,73,54,80,46,62,32,39,47,39,80,85,30,49,63,49,45,47,73,75,65,58,48,77,70,37,79,48,58,69,34,57,52,48,44,35,40,30,51,39,30,34,46,49,87,89,60,73,89,78,59,90,74,58,57,55,64,40,77,88,73,59,84,69,45,73,48,56,67,71,59,30,50,51,53,49,52,47,47,62,74,73,43,99,67,54,73,69,55,48,49,51,50,29,55,60,43,67,44,74,79,79,76,61,60,61,60,46,37,53,54,50,46,56,49,50,53,52,40,39,76,74,75,48,64,62,76,75,54,102,57,88,76,66,102,66,63,51,75,49,76,49,63,53,68,45,81,55,72,51,103,87,50,65,27,37,37,42,36,42,37,38,39,41,33,59,86,95,46,70,52,52,40,34,41,41,36,34,37,28,78,88,56,8,58,68,47,61,40,38,34,32,59,75,81,67,51,75,64,54,53,49,33,55,54,49,43,46,67,64,46,48,64,54,51,54,52,47,40,48,72,67,67,50,56,52,56,72,64,81,82,58,78,68,82,45,79,46,74,44,94,65,81,87,128

Nearest PDB structures (foldseek):
  6yxw-assembly2_D  TM=4.155E-01  e=2.202E+00  Homo sapiens
  8c12-assembly1_BBB  TM=4.288E-01  e=2.609E+00  synthetic construct

Radius of gyration: 26.17 Å; Cα contacts (8 Å, |Δi|>4): 411; chains: 1; bounding box: 61×33×72 Å

pLDDT: mean 74.84, std 13.9, range [34.88, 92.0]

Organism: NCBI:txid619731

Mean predicted aligned error: 13.54 Å